Protein AF-A0A9D6WG14-F1 (afdb_monomer)

Radius of gyration: 17.11 Å; Cα contacts (8 Å, |Δi|>4): 219; chains: 1; bounding box: 42×37×48 Å

Mean predicted aligned error: 3.56 Å

pLDDT: mean 94.33, std 8.8, range [39.66, 98.94]

Structure (mmCIF, N/CA/C/O backbone):
data_AF-A0A9D6WG14-F1
#
_entry.id   AF-A0A9D6WG14-F1
#
loop_
_atom_site.group_PDB
_atom_site.id
_atom_site.type_symbol
_atom_site.label_atom_id
_atom_site.label_alt_id
_atom_site.label_comp_id
_atom_site.label_asym_id
_atom_site.label_entity_id
_atom_site.label_seq_id
_atom_site.pdbx_PDB_ins_code
_atom_site.Cartn_x
_atom_site.Cartn_y
_atom_site.Cartn_z
_atom_site.occupancy
_atom_site.B_iso_or_equiv
_atom_site.auth_seq_id
_atom_site.auth_comp_id
_atom_site.auth_asym_id
_atom_site.auth_atom_id
_atom_site.pdbx_PDB_model_num
ATOM 1 N N . MET A 1 1 ? 7.497 -24.242 -0.605 1.00 52.41 1 MET A N 1
ATOM 2 C CA . MET A 1 1 ? 7.320 -22.789 -0.818 1.00 52.41 1 MET A CA 1
ATOM 3 C C . MET A 1 1 ? 6.920 -22.563 -2.265 1.00 52.41 1 MET A C 1
ATOM 5 O O . MET A 1 1 ? 7.402 -23.322 -3.104 1.00 52.41 1 MET A O 1
ATOM 9 N N . PRO A 1 2 ? 6.036 -21.601 -2.573 1.00 54.97 2 PRO A N 1
ATOM 10 C CA . PRO A 1 2 ? 5.759 -21.244 -3.959 1.00 54.97 2 PRO A CA 1
ATOM 11 C C . PRO A 1 2 ? 7.053 -20.783 -4.661 1.00 54.97 2 PRO A C 1
ATOM 13 O O . PRO A 1 2 ? 7.960 -20.291 -3.986 1.00 54.97 2 PRO A O 1
ATOM 16 N N . PRO A 1 3 ? 7.171 -20.953 -5.991 1.00 66.44 3 PRO A N 1
ATOM 17 C CA . PRO A 1 3 ? 8.364 -20.539 -6.722 1.00 66.44 3 PRO A CA 1
ATOM 18 C C . PRO A 1 3 ? 8.574 -19.025 -6.605 1.00 66.44 3 PRO A C 1
ATOM 20 O O . PRO A 1 3 ? 7.625 -18.264 -6.806 1.00 66.44 3 PRO A O 1
ATOM 23 N N . THR A 1 4 ? 9.806 -18.609 -6.313 1.00 74.62 4 THR A N 1
ATOM 24 C CA . THR A 1 4 ? 10.197 -17.200 -6.121 1.00 74.62 4 THR A CA 1
ATOM 25 C C . THR A 1 4 ? 10.693 -16.528 -7.397 1.00 74.62 4 THR A C 1
ATOM 27 O O . THR A 1 4 ? 10.896 -15.321 -7.408 1.00 74.62 4 THR A O 1
ATOM 30 N N . GLU A 1 5 ? 10.891 -17.292 -8.472 1.00 90.06 5 GLU A N 1
ATOM 31 C CA . GLU A 1 5 ? 11.331 -16.751 -9.757 1.00 90.06 5 GLU A CA 1
ATOM 32 C C . GLU A 1 5 ? 10.263 -15.823 -10.356 1.00 90.06 5 GLU A C 1
ATOM 34 O O . GLU A 1 5 ? 9.087 -16.226 -10.421 1.00 90.06 5 GLU A O 1
ATOM 39 N N . PRO A 1 6 ? 10.654 -14.623 -10.828 1.00 94.00 6 PRO A N 1
ATOM 40 C CA . PRO A 1 6 ? 9.743 -13.679 -11.462 1.00 94.00 6 PRO A CA 1
ATOM 41 C C . PRO A 1 6 ? 9.003 -14.324 -12.628 1.00 94.00 6 PRO A C 1
ATOM 43 O O . PRO A 1 6 ? 9.620 -14.938 -13.498 1.00 94.00 6 PRO A O 1
ATOM 46 N N . ARG A 1 7 ? 7.677 -14.149 -12.700 1.00 95.19 7 ARG A N 1
ATOM 47 C CA . ARG A 1 7 ? 6.950 -14.474 -13.942 1.00 95.19 7 ARG A CA 1
ATOM 48 C C . ARG A 1 7 ? 7.248 -13.444 -15.024 1.00 95.19 7 ARG A C 1
ATOM 50 O O . ARG A 1 7 ? 7.202 -13.763 -16.208 1.00 95.19 7 ARG A O 1
ATOM 57 N N . LEU A 1 8 ? 7.532 -12.216 -14.600 1.00 94.94 8 LEU A N 1
ATOM 58 C CA . LEU A 1 8 ? 7.937 -11.120 -15.455 1.00 94.94 8 LEU A CA 1
ATOM 59 C C . LEU A 1 8 ? 9.038 -10.334 -14.743 1.00 94.94 8 LEU A C 1
ATOM 61 O O . LEU A 1 8 ? 8.784 -9.700 -13.722 1.00 94.94 8 LEU A O 1
ATOM 65 N N . ALA A 1 9 ? 10.261 -10.409 -15.262 1.00 95.69 9 ALA A N 1
ATOM 66 C CA . ALA A 1 9 ? 11.386 -9.683 -14.688 1.00 95.69 9 ALA A CA 1
ATOM 67 C C . ALA A 1 9 ? 11.212 -8.160 -14.876 1.00 95.69 9 ALA A C 1
ATOM 69 O O . ALA A 1 9 ? 10.684 -7.731 -15.913 1.00 95.69 9 ALA A O 1
ATOM 70 N N . PRO A 1 10 ? 11.686 -7.329 -13.929 1.00 96.44 10 PRO A N 1
ATOM 71 C CA . PRO A 1 10 ? 11.712 -5.880 -14.093 1.00 96.44 10 PRO A CA 1
ATOM 72 C C . PRO A 1 10 ? 12.424 -5.481 -15.391 1.00 96.44 10 PRO A C 1
ATOM 74 O O . PRO A 1 10 ? 13.562 -5.890 -15.623 1.00 96.44 10 PRO A O 1
ATOM 77 N N . LEU A 1 11 ? 11.782 -4.657 -16.228 1.00 96.00 11 LEU A N 1
ATOM 78 C CA . LEU A 1 11 ? 12.343 -4.249 -17.516 1.00 96.00 11 LEU A CA 1
ATOM 79 C C . LEU A 1 11 ? 13.721 -3.588 -17.328 1.00 96.00 11 LEU A C 1
ATOM 81 O O . LEU A 1 11 ? 13.877 -2.663 -16.515 1.00 96.00 11 LEU A O 1
ATOM 85 N N . ALA A 1 12 ? 14.734 -4.078 -18.043 1.00 94.56 12 ALA A N 1
ATOM 86 C CA . ALA A 1 12 ? 16.087 -3.535 -17.983 1.00 94.56 12 ALA A CA 1
ATOM 87 C C . ALA A 1 12 ? 16.129 -2.134 -18.604 1.00 94.56 12 ALA A C 1
ATOM 89 O O . ALA A 1 12 ? 15.428 -1.859 -19.571 1.00 94.56 12 ALA A O 1
ATOM 90 N N . GLU A 1 13 ? 16.961 -1.240 -18.063 1.00 92.06 13 GLU A N 1
ATOM 91 C CA . GLU A 1 13 ? 17.056 0.147 -18.551 1.00 92.06 13 GLU A CA 1
ATOM 92 C C . GLU A 1 13 ? 17.447 0.238 -20.034 1.00 92.06 13 GLU A C 1
ATOM 94 O O . GLU A 1 13 ? 16.998 1.139 -20.745 1.00 92.06 13 GLU A O 1
ATOM 99 N N . ALA A 1 14 ? 18.241 -0.725 -20.516 1.00 94.44 14 ALA A N 1
ATOM 100 C CA . ALA A 1 14 ? 18.625 -0.837 -21.921 1.00 94.44 14 ALA A CA 1
ATOM 101 C C . ALA A 1 14 ? 17.415 -1.010 -22.861 1.00 94.44 14 ALA A C 1
ATOM 103 O O . ALA A 1 14 ? 17.472 -0.561 -24.004 1.00 94.44 14 ALA A O 1
ATOM 104 N N . ASP A 1 15 ? 16.319 -1.585 -22.359 1.00 94.56 15 ASP A N 1
ATOM 105 C CA . ASP A 1 15 ? 15.102 -1.876 -23.120 1.00 94.56 15 ASP A CA 1
ATOM 106 C C . ASP A 1 15 ? 14.049 -0.761 -23.008 1.00 94.56 15 ASP A C 1
ATOM 108 O O . ASP A 1 15 ? 12.943 -0.883 -23.533 1.00 94.56 15 ASP A O 1
ATOM 112 N N . TRP A 1 16 ? 14.352 0.342 -22.313 1.00 94.62 16 TRP A N 1
ATOM 113 C CA . TRP A 1 16 ? 13.409 1.449 -22.192 1.00 94.62 16 TRP A CA 1
ATOM 114 C C . TRP A 1 16 ? 13.404 2.271 -23.478 1.00 94.62 16 TRP A C 1
ATOM 116 O O . TRP A 1 16 ? 14.360 2.999 -23.770 1.00 94.62 16 TRP A O 1
ATOM 126 N N . ASP A 1 17 ? 12.305 2.192 -24.222 1.00 93.38 17 ASP A N 1
ATOM 127 C CA . ASP A 1 17 ? 12.015 3.106 -25.322 1.00 93.38 17 ASP A CA 1
ATOM 128 C C . ASP A 1 17 ? 11.735 4.544 -24.807 1.00 93.38 17 ASP A C 1
ATOM 130 O O . ASP A 1 17 ? 11.650 4.775 -23.593 1.00 93.38 17 ASP A O 1
ATOM 134 N N . PRO A 1 18 ? 11.608 5.551 -25.692 1.00 93.56 18 PRO A N 1
ATOM 135 C CA . PRO A 1 18 ? 11.357 6.927 -25.267 1.00 93.56 18 PRO A CA 1
ATOM 136 C C . PRO A 1 18 ? 10.083 7.126 -24.425 1.00 93.56 18 PRO A C 1
ATOM 138 O O . PRO A 1 18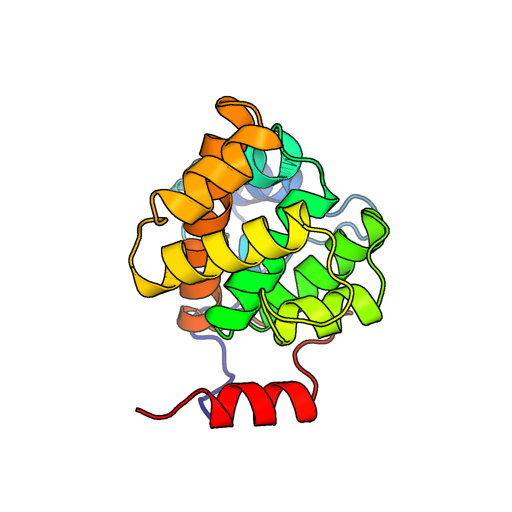 ? 10.098 7.949 -23.510 1.00 93.56 18 PRO A O 1
ATOM 141 N N . GLU A 1 19 ? 9.001 6.382 -24.687 1.00 89.69 19 GLU A N 1
ATOM 142 C CA . GLU A 1 19 ? 7.733 6.505 -23.948 1.00 89.69 19 GLU A CA 1
ATOM 143 C C . GLU A 1 19 ? 7.864 5.929 -22.529 1.00 89.69 19 GLU A C 1
ATOM 145 O O . GLU A 1 19 ? 7.403 6.531 -21.549 1.00 89.69 19 GLU A O 1
ATOM 150 N N . ILE A 1 20 ? 8.547 4.789 -22.401 1.00 93.88 20 ILE A N 1
ATOM 151 C CA . ILE A 1 20 ? 8.866 4.159 -21.118 1.00 93.88 20 ILE A CA 1
ATOM 152 C C . ILE A 1 20 ? 9.781 5.071 -20.302 1.00 93.88 20 ILE A C 1
ATOM 154 O O . ILE A 1 20 ? 9.486 5.326 -19.133 1.00 93.88 20 ILE A O 1
ATOM 158 N N . ARG A 1 21 ? 10.842 5.623 -20.907 1.00 93.88 21 ARG A N 1
ATOM 159 C CA . ARG A 1 21 ? 11.761 6.550 -20.223 1.00 93.88 21 ARG A CA 1
ATOM 160 C C . ARG A 1 21 ? 11.031 7.765 -19.667 1.00 93.88 21 ARG A C 1
ATOM 162 O O . ARG A 1 21 ? 11.228 8.106 -18.505 1.00 93.88 21 ARG A O 1
ATOM 169 N N . GLU A 1 22 ? 10.167 8.394 -20.463 1.00 91.31 22 GLU A N 1
ATOM 170 C CA . GLU A 1 22 ? 9.404 9.566 -20.019 1.00 91.31 22 GLU A CA 1
ATOM 171 C C . GLU A 1 22 ? 8.458 9.228 -18.855 1.00 91.31 22 GLU A C 1
ATOM 173 O O . GLU A 1 22 ? 8.290 10.013 -17.918 1.00 91.31 22 GLU A O 1
ATOM 178 N N . THR A 1 23 ? 7.836 8.047 -18.905 1.00 90.81 23 THR A N 1
ATOM 179 C CA . THR A 1 2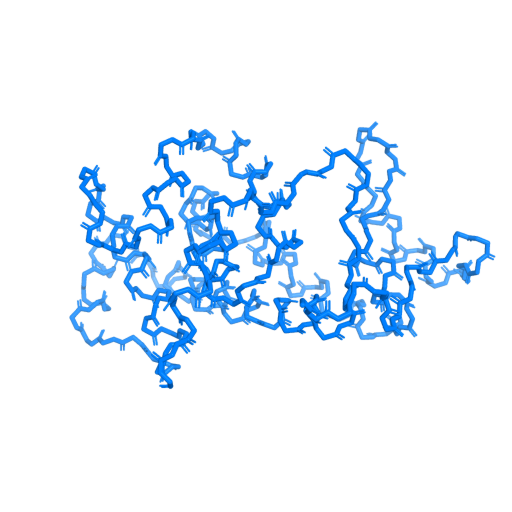3 ? 6.919 7.582 -17.859 1.00 90.81 23 THR A CA 1
ATOM 180 C C . THR A 1 23 ? 7.666 7.263 -16.563 1.00 90.81 23 THR A C 1
ATOM 182 O O . THR A 1 23 ? 7.260 7.727 -15.497 1.00 90.81 23 THR A O 1
ATOM 185 N N . LEU A 1 24 ? 8.770 6.515 -16.641 1.00 93.25 24 LEU A N 1
ATOM 186 C CA . LEU A 1 24 ? 9.526 6.056 -15.474 1.00 93.25 24 LEU A CA 1
ATOM 187 C C . LEU A 1 24 ? 10.389 7.146 -14.833 1.00 93.25 24 LEU A C 1
ATOM 189 O O . LEU A 1 24 ? 10.573 7.114 -13.620 1.00 93.25 24 LEU A O 1
ATOM 193 N N . ALA A 1 25 ? 10.836 8.154 -15.590 1.00 90.69 25 ALA A N 1
ATOM 194 C CA . ALA A 1 25 ? 11.550 9.312 -15.040 1.00 90.69 25 ALA A CA 1
ATOM 195 C C . ALA A 1 25 ? 10.747 10.032 -13.940 1.00 90.69 25 ALA A C 1
ATOM 197 O O . ALA A 1 25 ? 11.314 10.527 -12.972 1.00 90.69 25 ALA A O 1
ATOM 198 N N . LYS A 1 26 ? 9.412 10.046 -14.047 1.00 87.81 26 LYS A N 1
ATOM 199 C CA . LYS A 1 26 ? 8.525 10.650 -13.036 1.00 87.81 26 LYS A CA 1
ATOM 200 C C . LYS A 1 26 ? 8.453 9.830 -11.744 1.00 87.81 26 LYS A C 1
ATOM 202 O O . LYS A 1 26 ? 8.053 10.369 -10.720 1.00 87.81 26 LYS A O 1
ATOM 207 N N . MET A 1 27 ? 8.814 8.549 -11.804 1.00 90.50 27 MET A N 1
ATOM 208 C CA . MET A 1 27 ? 8.772 7.585 -10.698 1.00 90.50 27 MET A CA 1
ATOM 209 C C . MET A 1 27 ? 10.158 7.296 -10.109 1.00 90.50 27 MET A C 1
ATOM 211 O O . MET A 1 27 ? 10.315 6.384 -9.296 1.00 90.50 27 MET A O 1
ATOM 215 N N . GLN A 1 28 ? 11.174 8.030 -10.554 1.00 90.00 28 GLN A N 1
ATOM 216 C CA . GLN A 1 28 ? 12.533 7.886 -10.072 1.00 90.00 28 GLN A CA 1
ATOM 217 C C . GLN A 1 28 ? 12.622 8.414 -8.639 1.00 90.00 28 GLN A C 1
ATOM 219 O O . GLN A 1 28 ? 12.215 9.542 -8.355 1.00 90.00 28 GLN A O 1
ATOM 224 N N . ASP A 1 29 ? 13.145 7.596 -7.728 1.00 84.62 29 ASP A N 1
ATOM 225 C CA . ASP A 1 29 ? 13.384 8.029 -6.358 1.00 84.62 29 ASP A CA 1
ATOM 226 C C . ASP A 1 29 ? 14.422 9.169 -6.365 1.00 84.62 29 ASP A C 1
ATOM 228 O O . ASP A 1 29 ? 15.516 8.995 -6.911 1.00 84.62 29 ASP A O 1
ATOM 232 N N . PRO A 1 30 ? 14.114 10.339 -5.783 1.00 80.56 30 PRO A N 1
ATOM 233 C CA . PRO A 1 30 ? 14.952 11.528 -5.922 1.00 80.56 30 PRO A CA 1
ATOM 234 C C . PRO A 1 30 ? 16.295 11.421 -5.190 1.00 80.56 30 PRO A C 1
ATOM 236 O O . PRO A 1 30 ? 17.197 12.203 -5.476 1.00 80.56 30 PRO A O 1
ATOM 239 N N . LEU A 1 31 ? 16.437 10.485 -4.244 1.00 81.56 31 LEU A N 1
ATOM 240 C CA . LEU A 1 31 ? 17.670 10.298 -3.479 1.00 81.56 31 LEU A CA 1
ATOM 241 C C . LEU A 1 31 ? 18.604 9.294 -4.155 1.00 81.56 31 LEU A C 1
ATOM 243 O O . LEU A 1 31 ? 19.791 9.555 -4.320 1.00 81.56 31 LEU A O 1
ATOM 247 N N . SER A 1 32 ? 18.071 8.136 -4.534 1.00 83.50 32 SER A N 1
ATOM 248 C CA . SER A 1 32 ? 18.844 7.037 -5.114 1.00 83.50 32 SER A CA 1
ATOM 249 C C . SER A 1 32 ? 18.936 7.096 -6.636 1.00 83.50 32 SER A C 1
ATOM 251 O O . SER A 1 32 ? 19.788 6.427 -7.216 1.00 83.50 32 SER A O 1
ATOM 253 N N . GLY A 1 33 ? 18.053 7.847 -7.299 1.00 86.12 33 GLY A N 1
ATOM 254 C CA . GLY A 1 33 ? 17.930 7.842 -8.753 1.00 86.12 33 GLY A CA 1
ATOM 255 C C . GLY A 1 33 ? 17.373 6.525 -9.304 1.00 86.12 33 GLY A C 1
ATOM 256 O O . GLY A 1 33 ? 17.469 6.275 -10.501 1.00 86.12 33 GLY A O 1
ATOM 257 N N . ARG A 1 34 ? 16.818 5.644 -8.467 1.00 90.06 34 ARG A N 1
ATOM 258 C CA . ARG A 1 34 ? 16.366 4.314 -8.896 1.00 90.06 34 ARG A CA 1
ATOM 259 C C . ARG A 1 34 ? 14.867 4.309 -9.148 1.00 90.06 34 ARG A C 1
ATOM 261 O O . ARG A 1 34 ? 14.104 4.967 -8.447 1.00 90.06 34 ARG A O 1
ATOM 268 N N . VAL A 1 35 ? 14.442 3.532 -10.139 1.00 94.75 35 VAL A N 1
ATOM 269 C CA . VAL A 1 35 ? 13.025 3.249 -10.386 1.00 94.75 35 VAL A CA 1
ATOM 270 C C . VAL A 1 35 ? 12.690 1.905 -9.752 1.00 94.75 35 VAL A C 1
ATOM 272 O O . VAL A 1 35 ? 13.354 0.908 -10.038 1.00 94.75 35 VAL A O 1
ATOM 275 N N . MET A 1 36 ? 11.663 1.885 -8.903 1.00 95.56 36 MET A N 1
ATOM 276 C CA . MET A 1 36 ? 11.252 0.679 -8.182 1.00 95.56 36 MET A CA 1
ATOM 277 C C . MET A 1 36 ? 10.827 -0.451 -9.130 1.00 95.56 36 MET A C 1
ATOM 279 O O . MET A 1 36 ? 10.219 -0.213 -10.183 1.00 95.56 36 MET A O 1
ATOM 283 N N . ASN A 1 37 ? 11.109 -1.693 -8.738 1.00 97.12 37 ASN A N 1
ATOM 284 C CA . ASN A 1 37 ? 10.836 -2.891 -9.528 1.00 97.12 37 ASN A CA 1
ATOM 285 C C . ASN A 1 37 ? 9.359 -3.038 -9.922 1.00 97.12 37 ASN A C 1
ATOM 287 O O . ASN A 1 37 ? 9.086 -3.518 -11.023 1.00 97.12 37 ASN A O 1
ATOM 291 N N . VAL A 1 38 ? 8.406 -2.576 -9.103 1.00 96.88 38 VAL A N 1
ATOM 292 C CA . VAL A 1 38 ? 6.978 -2.563 -9.471 1.00 96.88 38 VAL A CA 1
ATOM 293 C C . VAL A 1 38 ? 6.724 -1.761 -10.749 1.00 96.88 38 VAL A C 1
ATOM 295 O O . VAL A 1 38 ? 6.084 -2.260 -11.675 1.00 96.88 38 VAL A O 1
ATOM 298 N N . PHE A 1 39 ? 7.292 -0.559 -10.869 1.00 97.12 39 PHE A N 1
ATOM 299 C CA . PHE A 1 39 ? 7.109 0.278 -12.056 1.00 97.12 39 PHE A CA 1
ATOM 300 C C . PHE A 1 39 ? 7.832 -0.304 -13.265 1.00 97.12 39 PHE A C 1
ATOM 302 O O . PHE A 1 39 ? 7.272 -0.338 -14.357 1.00 97.12 39 PHE A O 1
ATOM 309 N N . ARG A 1 40 ? 9.047 -0.826 -13.066 1.00 97.44 40 ARG A N 1
ATOM 310 C CA . ARG A 1 40 ? 9.823 -1.491 -14.124 1.00 97.44 40 ARG A CA 1
ATOM 311 C C . ARG A 1 40 ? 9.138 -2.754 -14.643 1.00 97.44 40 ARG A C 1
ATOM 313 O O . ARG A 1 40 ? 9.225 -3.049 -15.828 1.00 97.44 40 ARG A O 1
ATOM 320 N N . THR A 1 41 ? 8.444 -3.494 -13.785 1.00 97.69 41 THR A N 1
ATOM 321 C CA . THR A 1 41 ? 7.692 -4.691 -14.188 1.00 97.69 41 THR A CA 1
ATOM 322 C C . THR A 1 41 ? 6.414 -4.308 -14.933 1.00 97.69 41 THR A C 1
ATOM 324 O O . THR A 1 41 ? 6.105 -4.868 -15.980 1.00 97.69 41 THR A O 1
ATOM 327 N N . LEU A 1 42 ? 5.683 -3.297 -14.462 1.00 97.12 42 LEU A N 1
ATOM 328 C CA . LEU A 1 42 ? 4.490 -2.812 -15.162 1.00 97.12 42 LEU A CA 1
ATOM 329 C C . LEU A 1 42 ? 4.819 -2.070 -16.472 1.00 97.12 42 LEU A C 1
ATOM 331 O O . LEU A 1 42 ? 3.954 -1.950 -17.340 1.00 97.12 42 LEU A O 1
ATOM 335 N N . ALA A 1 43 ? 6.066 -1.623 -16.662 1.00 97.00 43 ALA A N 1
ATOM 336 C CA . ALA A 1 43 ? 6.533 -0.971 -17.887 1.00 97.00 43 ALA A CA 1
ATOM 337 C C . ALA A 1 43 ? 6.548 -1.889 -19.118 1.00 97.00 43 ALA A C 1
ATOM 339 O O . ALA A 1 43 ? 6.569 -1.379 -20.234 1.00 97.00 43 ALA A O 1
ATOM 340 N N . HIS A 1 44 ? 6.429 -3.211 -18.944 1.00 95.88 44 HIS A N 1
ATOM 341 C CA . HIS A 1 44 ? 6.113 -4.131 -20.047 1.00 95.88 44 HIS A CA 1
ATOM 342 C C . HIS A 1 44 ? 4.766 -3.802 -20.720 1.00 95.88 44 HIS A C 1
ATOM 344 O O . HIS A 1 44 ? 4.534 -4.180 -21.865 1.00 95.88 44 HIS A O 1
ATOM 350 N N . HIS A 1 45 ? 3.882 -3.051 -20.047 1.00 95.50 45 HIS A N 1
ATOM 351 C CA . HIS A 1 45 ? 2.675 -2.471 -20.634 1.00 95.50 45 HIS A CA 1
ATOM 352 C C . HIS A 1 45 ? 2.583 -0.953 -20.345 1.00 95.50 45 HIS A C 1
ATOM 354 O O . HIS A 1 45 ? 1.771 -0.513 -19.522 1.00 95.50 45 HIS A O 1
ATOM 360 N N . PRO A 1 46 ? 3.329 -0.100 -21.078 1.00 92.69 46 PRO A N 1
ATOM 361 C CA . PRO A 1 46 ? 3.506 1.317 -20.730 1.00 92.69 46 PRO A CA 1
ATOM 362 C C . PRO A 1 46 ? 2.198 2.119 -20.743 1.00 92.69 46 PRO A C 1
ATOM 364 O O . PRO A 1 46 ? 1.948 2.939 -19.860 1.00 92.69 46 PRO A O 1
ATOM 367 N N . LYS A 1 47 ? 1.301 1.830 -21.694 1.00 93.62 47 LYS A N 1
ATOM 368 C CA . LYS A 1 47 ? -0.021 2.474 -21.775 1.00 93.62 47 LYS A CA 1
ATOM 369 C C . LYS A 1 47 ? -0.904 2.184 -20.555 1.00 93.62 47 LYS A C 1
ATOM 371 O O . LYS A 1 47 ? -1.644 3.070 -20.128 1.00 93.62 47 LYS A O 1
ATOM 376 N N . ALA A 1 48 ? -0.847 0.964 -20.013 1.00 95.44 48 ALA A N 1
ATOM 377 C CA . ALA A 1 48 ? -1.586 0.597 -18.807 1.00 95.44 48 ALA A CA 1
ATOM 378 C C . ALA A 1 48 ? -0.943 1.231 -17.568 1.00 95.44 48 ALA A C 1
ATOM 380 O O . ALA A 1 48 ? -1.642 1.900 -16.807 1.00 95.44 48 ALA A O 1
ATOM 381 N N . LEU A 1 49 ? 0.386 1.121 -17.437 1.00 95.69 49 LEU A N 1
ATOM 382 C CA . LEU A 1 49 ? 1.165 1.758 -16.371 1.00 95.69 49 LEU A CA 1
ATOM 383 C C . LEU A 1 49 ? 0.854 3.256 -16.268 1.00 95.69 49 LEU A C 1
ATOM 385 O O . LEU A 1 49 ? 0.481 3.733 -15.202 1.00 95.69 49 LEU A O 1
ATOM 389 N N . LYS A 1 50 ? 0.926 3.992 -17.382 1.00 93.75 50 LYS A N 1
ATOM 390 C CA . LYS A 1 50 ? 0.662 5.437 -17.418 1.00 93.75 50 LYS A CA 1
ATOM 391 C C . LYS A 1 50 ? -0.723 5.801 -16.878 1.00 93.75 50 LYS A C 1
ATOM 393 O O . LYS A 1 50 ? -0.854 6.800 -16.179 1.00 93.75 50 LYS A O 1
ATOM 398 N N . ARG A 1 51 ? -1.755 5.012 -17.194 1.00 95.50 51 ARG A N 1
ATOM 399 C CA . ARG A 1 51 ? -3.132 5.257 -16.727 1.00 95.50 51 ARG A CA 1
ATOM 400 C C . ARG A 1 51 ? -3.306 4.903 -15.257 1.00 95.50 51 ARG A C 1
ATOM 402 O O . ARG A 1 51 ? -3.914 5.676 -14.525 1.00 95.50 51 ARG A O 1
ATOM 409 N N . TRP A 1 52 ? -2.750 3.773 -14.828 1.00 96.88 52 TRP A N 1
ATOM 410 C CA . TRP A 1 52 ? -2.777 3.382 -13.423 1.00 96.88 52 TRP A CA 1
ATOM 411 C C . TRP A 1 52 ? -2.028 4.394 -12.545 1.00 96.88 52 TRP A C 1
ATOM 413 O O . TRP A 1 52 ? -2.560 4.785 -11.513 1.00 96.88 52 TRP A O 1
ATOM 423 N N . LEU A 1 53 ? -0.877 4.915 -12.987 1.00 95.00 53 LEU A N 1
ATOM 424 C CA . LEU A 1 53 ? -0.112 5.926 -12.246 1.00 95.00 53 LEU A CA 1
ATOM 425 C C . LEU A 1 53 ? -0.916 7.192 -11.939 1.00 95.00 53 LEU A C 1
ATOM 427 O O . LEU A 1 53 ? -0.757 7.751 -10.860 1.00 95.00 53 LEU A O 1
ATOM 431 N N . VAL A 1 54 ? -1.796 7.636 -12.840 1.00 94.94 54 VAL A N 1
ATOM 432 C CA . VAL A 1 54 ? -2.666 8.794 -12.570 1.00 94.94 54 VAL A CA 1
ATOM 433 C C . VAL A 1 54 ? -3.536 8.538 -11.335 1.00 94.94 54 VAL A C 1
ATOM 435 O O . VAL A 1 54 ? -3.626 9.395 -10.459 1.00 94.94 54 VAL A O 1
ATOM 438 N N . PHE A 1 55 ? -4.132 7.349 -11.241 1.00 97.06 55 PHE A N 1
ATOM 439 C CA . PHE A 1 55 ? -4.956 6.957 -10.100 1.00 97.06 55 PHE A CA 1
ATOM 440 C C . PHE A 1 55 ? -4.118 6.662 -8.846 1.00 97.06 55 PHE A C 1
ATOM 442 O O . PHE A 1 55 ? -4.428 7.158 -7.765 1.00 97.06 55 PHE A O 1
ATOM 449 N N . ALA A 1 56 ? -3.011 5.930 -8.985 1.00 95.12 56 ALA A N 1
ATOM 450 C CA . ALA A 1 56 ? -2.128 5.589 -7.873 1.00 95.12 56 ALA A CA 1
ATOM 451 C C . ALA A 1 56 ? -1.518 6.836 -7.211 1.00 95.12 56 ALA A C 1
ATOM 453 O O . ALA A 1 56 ? -1.433 6.898 -5.988 1.00 95.12 56 ALA A O 1
ATOM 454 N N . VAL A 1 57 ? -1.157 7.863 -7.992 1.00 93.50 57 VAL A N 1
ATOM 455 C CA . VAL A 1 57 ? -0.670 9.150 -7.464 1.00 93.50 57 VAL A CA 1
ATOM 456 C C . VAL A 1 57 ? -1.756 9.887 -6.682 1.00 93.50 57 VAL A C 1
ATOM 458 O O . VAL A 1 57 ? -1.433 10.538 -5.686 1.00 93.50 57 VAL A O 1
ATOM 461 N N . HIS A 1 58 ? -3.033 9.780 -7.077 1.00 96.00 58 HIS A N 1
ATOM 462 C CA . HIS A 1 58 ? -4.122 10.313 -6.253 1.00 96.00 58 HIS A CA 1
ATOM 463 C C . HIS A 1 58 ? -4.108 9.648 -4.878 1.00 96.00 58 HIS A C 1
ATOM 465 O O . HIS A 1 58 ? -3.919 10.332 -3.874 1.00 96.00 58 HIS A O 1
ATOM 471 N N . VAL A 1 59 ? -4.181 8.316 -4.845 1.00 96.69 59 VAL A N 1
ATOM 472 C CA . VAL A 1 59 ? -4.176 7.534 -3.600 1.00 96.69 59 VAL A CA 1
ATOM 473 C C . VAL A 1 59 ? -2.953 7.872 -2.731 1.00 96.69 59 VAL A C 1
ATOM 475 O O . VAL A 1 59 ? -3.092 8.191 -1.552 1.00 96.69 59 VAL A O 1
ATOM 478 N N . LEU A 1 60 ? -1.750 7.883 -3.311 1.00 92.12 60 LEU A N 1
ATOM 479 C CA . LEU A 1 60 ? -0.487 8.042 -2.580 1.00 92.12 60 LEU A CA 1
ATOM 480 C C . LEU A 1 60 ? -0.099 9.474 -2.211 1.00 92.12 60 LEU A C 1
ATOM 482 O O . LEU A 1 60 ? 0.696 9.680 -1.296 1.00 92.12 60 LEU A O 1
ATOM 486 N N . SER A 1 61 ? -0.563 10.482 -2.944 1.00 89.38 61 SER A N 1
ATOM 487 C CA . SER A 1 61 ? -0.027 11.844 -2.799 1.00 89.38 61 SER A CA 1
ATOM 488 C C . SER A 1 61 ? -1.075 12.946 -2.831 1.00 89.38 61 SER A C 1
ATOM 490 O O . SER A 1 61 ? -0.745 14.078 -2.479 1.00 89.38 61 SER A O 1
ATOM 492 N N . LYS A 1 62 ? -2.309 12.656 -3.256 1.00 95.06 62 LYS A N 1
ATOM 493 C CA . LYS A 1 62 ? -3.419 13.627 -3.278 1.00 95.06 62 LYS A CA 1
ATOM 494 C C . LYS A 1 62 ? -4.595 13.238 -2.387 1.00 95.06 62 LYS A C 1
ATOM 496 O O . LYS A 1 62 ? -5.522 14.030 -2.271 1.00 95.06 62 LYS A O 1
ATOM 501 N N . SER A 1 63 ? -4.537 12.069 -1.752 1.00 97.31 63 SER A N 1
ATOM 502 C CA . SER A 1 63 ? -5.525 11.651 -0.768 1.00 97.31 63 SER A CA 1
ATOM 503 C C . SER A 1 63 ? -5.649 12.671 0.366 1.00 97.31 63 SER A C 1
ATOM 505 O O . SER A 1 63 ? -4.667 13.262 0.816 1.00 97.31 63 SER A O 1
ATOM 507 N N . THR A 1 64 ? -6.886 12.844 0.811 1.00 98.25 64 THR A N 1
ATOM 508 C CA . THR A 1 64 ? -7.323 13.648 1.953 1.00 98.25 64 THR A CA 1
ATOM 509 C C . THR A 1 64 ? -7.148 12.928 3.293 1.00 98.25 64 THR A C 1
ATOM 511 O O . THR A 1 64 ? -7.275 13.554 4.350 1.00 98.25 64 THR A O 1
ATOM 514 N N . LEU A 1 65 ? -6.840 11.625 3.284 1.00 98.25 65 LEU A N 1
ATOM 515 C CA . LEU A 1 65 ? -6.388 10.915 4.479 1.00 98.25 65 LEU A CA 1
ATOM 516 C C . LEU A 1 65 ? -5.014 11.433 4.906 1.00 98.25 65 LEU A C 1
ATOM 518 O O . LEU A 1 65 ? -4.178 11.809 4.080 1.00 98.25 65 LEU A O 1
ATOM 522 N N . SER A 1 66 ? -4.761 11.413 6.215 1.00 98.06 66 SER A N 1
ATOM 523 C CA . SER A 1 66 ? -3.409 11.648 6.709 1.00 98.06 66 SER A CA 1
ATOM 524 C C . SER A 1 66 ? -2.468 10.563 6.171 1.00 98.06 66 SER A C 1
ATOM 526 O O . SER A 1 66 ? -2.891 9.442 5.877 1.00 98.06 66 SER A O 1
ATOM 528 N N . GLY A 1 67 ? -1.175 10.880 6.054 1.00 97.94 67 GLY A N 1
ATOM 529 C CA . GLY A 1 67 ? -0.187 9.890 5.623 1.00 97.94 67 GLY A CA 1
ATOM 530 C C . GLY A 1 67 ? -0.212 8.642 6.508 1.00 97.94 67 GLY A C 1
ATOM 531 O O . GLY A 1 67 ? -0.241 7.538 5.985 1.00 97.94 67 GLY A O 1
ATOM 532 N N . ARG A 1 68 ? -0.307 8.812 7.833 1.00 97.88 68 ARG A N 1
ATOM 533 C CA . ARG A 1 68 ? -0.388 7.696 8.787 1.00 97.88 68 ARG A CA 1
ATOM 534 C C . ARG A 1 68 ? -1.646 6.846 8.582 1.00 97.88 68 ARG A C 1
ATOM 536 O O . ARG A 1 68 ? -1.526 5.636 8.438 1.00 97.88 68 ARG A O 1
ATOM 543 N N . ASP A 1 69 ? -2.822 7.466 8.509 1.00 98.56 69 ASP A N 1
ATOM 544 C CA . ASP A 1 69 ? -4.095 6.742 8.368 1.00 98.56 69 ASP A CA 1
ATOM 545 C C . ASP A 1 69 ? -4.159 5.956 7.057 1.00 98.56 69 ASP A C 1
ATOM 547 O O . ASP A 1 69 ? -4.611 4.811 7.020 1.00 98.56 69 ASP A O 1
ATOM 551 N N . ARG A 1 70 ? -3.648 6.552 5.976 1.00 98.50 70 ARG A N 1
ATOM 552 C CA . ARG A 1 70 ? -3.526 5.864 4.696 1.00 98.50 70 ARG A CA 1
ATOM 553 C C . ARG A 1 70 ? -2.572 4.672 4.794 1.00 98.50 70 ARG A C 1
ATOM 555 O O . ARG A 1 70 ? -2.921 3.596 4.320 1.00 98.50 70 ARG A O 1
ATOM 562 N N . GLU A 1 71 ? -1.395 4.835 5.398 1.00 98.62 71 GLU A N 1
ATOM 563 C CA . GLU A 1 71 ? -0.426 3.738 5.526 1.00 98.62 71 GLU A CA 1
ATOM 564 C C . GLU A 1 71 ? -0.937 2.599 6.417 1.00 98.62 71 GLU A C 1
ATOM 566 O O . GLU A 1 71 ? -0.626 1.448 6.131 1.00 98.62 71 GLU A O 1
ATOM 571 N N . ILE A 1 72 ? -1.775 2.868 7.426 1.00 98.75 72 ILE A N 1
ATOM 572 C CA . ILE A 1 72 ? -2.447 1.814 8.209 1.00 98.75 72 ILE A CA 1
ATOM 573 C C . ILE A 1 72 ? -3.293 0.917 7.297 1.00 98.75 72 ILE A C 1
ATOM 575 O O . ILE A 1 72 ? -3.159 -0.306 7.348 1.00 98.75 72 ILE A O 1
ATOM 579 N N . ALA A 1 73 ? -4.120 1.512 6.430 1.00 98.81 73 ALA A N 1
ATOM 580 C CA . ALA A 1 73 ? -4.934 0.755 5.480 1.00 98.81 73 ALA A CA 1
ATOM 581 C C . ALA A 1 73 ? -4.071 0.000 4.454 1.00 98.81 73 ALA A C 1
ATOM 583 O O . ALA A 1 73 ? -4.331 -1.171 4.182 1.00 98.81 73 ALA A O 1
ATOM 584 N N . ILE A 1 74 ? -3.019 0.635 3.919 1.00 98.81 74 ILE A N 1
ATOM 585 C CA . ILE A 1 74 ? -2.130 0.021 2.918 1.00 98.81 74 ILE A CA 1
ATOM 586 C C . ILE A 1 74 ? -1.340 -1.154 3.504 1.00 98.81 74 ILE A C 1
ATOM 588 O O . ILE A 1 74 ? -1.313 -2.242 2.936 1.00 98.81 74 ILE A O 1
ATOM 592 N N . LEU A 1 75 ? -0.715 -0.969 4.665 1.00 98.75 75 LEU A N 1
ATOM 593 C CA . LEU A 1 75 ? 0.036 -2.034 5.324 1.00 98.75 75 LEU A CA 1
ATOM 594 C C . LEU A 1 75 ? -0.882 -3.193 5.712 1.00 98.75 75 LEU A C 1
ATOM 596 O O . LEU A 1 75 ? -0.510 -4.353 5.527 1.00 98.75 75 LEU A O 1
ATOM 600 N N . ARG A 1 76 ? -2.096 -2.901 6.201 1.00 98.75 76 ARG A N 1
ATOM 601 C CA . ARG A 1 76 ? -3.063 -3.945 6.544 1.00 98.75 76 ARG A CA 1
ATOM 602 C C . ARG A 1 76 ? -3.492 -4.742 5.320 1.00 98.75 76 ARG A C 1
ATOM 604 O O . ARG A 1 76 ? -3.467 -5.969 5.386 1.00 98.75 76 ARG A O 1
ATOM 611 N N . ILE A 1 77 ? -3.846 -4.095 4.208 1.00 98.69 77 ILE A N 1
ATOM 612 C CA . ILE A 1 77 ? -4.249 -4.832 3.002 1.00 98.69 77 ILE A CA 1
ATOM 613 C C . ILE A 1 77 ? -3.079 -5.616 2.396 1.00 98.69 77 ILE A C 1
ATOM 615 O O . ILE A 1 77 ? -3.276 -6.765 2.005 1.00 98.69 77 ILE A O 1
ATOM 619 N N . GLY A 1 78 ? -1.857 -5.076 2.417 1.00 98.31 78 GLY A N 1
ATOM 620 C CA . GLY A 1 78 ? -0.657 -5.796 1.987 1.00 98.31 78 GLY A CA 1
ATOM 621 C C . GLY A 1 78 ? -0.381 -7.037 2.840 1.00 98.31 78 GLY A C 1
ATOM 622 O O . GLY A 1 78 ? -0.050 -8.099 2.306 1.00 98.31 78 GLY A O 1
ATOM 623 N N . TRP A 1 79 ? -0.602 -6.947 4.157 1.00 98.44 79 TRP A N 1
ATOM 624 C CA . TRP A 1 79 ? -0.552 -8.094 5.067 1.00 98.44 79 TRP A CA 1
ATOM 625 C C . TRP A 1 79 ? -1.631 -9.135 4.740 1.00 98.44 79 TRP A C 1
ATOM 627 O O . TRP A 1 79 ? -1.304 -10.299 4.504 1.00 98.44 79 TRP A O 1
ATOM 637 N N . ARG A 1 80 ? -2.904 -8.718 4.644 1.00 98.00 80 ARG A N 1
ATOM 638 C CA . ARG A 1 80 ? -4.047 -9.600 4.325 1.00 98.00 80 ARG A CA 1
ATOM 639 C C . ARG A 1 80 ? -3.886 -10.296 2.970 1.00 98.00 80 ARG A C 1
ATOM 641 O O . ARG A 1 80 ? -4.178 -11.482 2.846 1.00 98.00 80 ARG A O 1
ATOM 648 N N . CYS A 1 81 ? -3.339 -9.598 1.977 1.00 97.44 81 CYS A N 1
ATOM 649 C CA . CYS A 1 81 ? -3.045 -10.143 0.653 1.00 97.44 81 CYS A CA 1
ATOM 650 C C . CYS A 1 81 ? -1.742 -10.956 0.584 1.00 97.44 81 CYS A C 1
ATOM 652 O O . CYS A 1 81 ? -1.407 -11.464 -0.489 1.00 97.44 81 CYS A O 1
ATOM 654 N N . LYS A 1 82 ? -0.982 -11.074 1.681 1.00 97.00 82 LYS A N 1
ATOM 655 C CA . LYS A 1 82 ? 0.326 -11.755 1.723 1.00 97.00 82 LYS A CA 1
ATOM 656 C C . LYS A 1 82 ? 1.321 -11.163 0.710 1.00 97.00 82 LYS A C 1
ATOM 658 O O . LYS A 1 82 ? 2.154 -11.878 0.154 1.00 97.00 82 LYS A O 1
ATOM 663 N N . ALA A 1 83 ? 1.219 -9.860 0.446 1.00 97.38 83 ALA A N 1
ATOM 664 C CA . ALA A 1 83 ? 2.014 -9.142 -0.542 1.00 97.38 83 ALA A CA 1
ATOM 665 C C . ALA A 1 83 ? 3.321 -8.623 0.066 1.00 97.38 83 ALA A C 1
ATOM 667 O O . ALA A 1 83 ? 3.425 -7.486 0.519 1.00 97.38 83 ALA A O 1
ATOM 668 N N . GLU A 1 84 ? 4.348 -9.473 0.050 1.00 96.81 84 GLU A N 1
ATOM 669 C CA . GLU A 1 84 ? 5.645 -9.190 0.678 1.00 96.81 84 GLU A CA 1
ATOM 670 C C . GLU A 1 84 ? 6.313 -7.909 0.156 1.00 96.81 84 GLU A C 1
ATOM 672 O O . GLU A 1 84 ? 6.871 -7.134 0.932 1.00 96.81 84 GLU A O 1
ATOM 677 N N . TYR A 1 85 ? 6.245 -7.677 -1.156 1.00 97.38 85 TYR A N 1
ATOM 678 C CA . TYR A 1 85 ? 6.806 -6.476 -1.771 1.00 97.38 85 TYR A CA 1
ATOM 679 C C . TYR A 1 85 ? 6.105 -5.205 -1.289 1.00 97.38 85 TYR A C 1
ATOM 681 O O . TYR A 1 85 ? 6.766 -4.224 -0.952 1.00 97.38 85 TYR A O 1
ATOM 689 N N . GLU A 1 86 ? 4.772 -5.232 -1.237 1.00 96.88 86 GLU A N 1
ATOM 690 C CA . GLU A 1 86 ? 3.964 -4.106 -0.770 1.00 96.88 86 GLU A CA 1
ATOM 691 C C . GLU A 1 86 ? 4.273 -3.802 0.692 1.00 96.88 86 GLU A C 1
ATOM 693 O O . GLU A 1 86 ? 4.604 -2.668 1.030 1.00 96.88 86 GLU A O 1
ATOM 698 N N . TRP A 1 87 ? 4.277 -4.840 1.531 1.00 97.94 87 TRP A N 1
ATOM 699 C CA . TRP A 1 87 ? 4.642 -4.726 2.936 1.00 97.94 87 TRP A CA 1
ATOM 700 C C . TRP A 1 87 ? 6.017 -4.071 3.109 1.00 97.94 87 TRP A C 1
ATOM 702 O O . TRP A 1 87 ? 6.134 -3.055 3.788 1.00 97.94 87 TRP A O 1
ATOM 712 N N . ALA A 1 88 ? 7.050 -4.589 2.437 1.00 97.38 88 ALA A N 1
ATOM 713 C CA . ALA A 1 88 ? 8.412 -4.067 2.545 1.00 97.38 88 ALA A CA 1
ATOM 714 C C . ALA A 1 88 ? 8.508 -2.579 2.171 1.00 97.38 88 ALA A C 1
ATOM 716 O O . ALA A 1 88 ? 9.136 -1.794 2.885 1.00 97.38 88 ALA A O 1
ATOM 717 N N . GLN A 1 89 ? 7.874 -2.186 1.063 1.00 96.69 89 GLN A N 1
ATOM 718 C CA . GLN A 1 89 ? 7.878 -0.802 0.592 1.00 96.69 89 GLN A CA 1
ATOM 719 C C . GLN A 1 89 ? 7.163 0.129 1.573 1.00 96.69 89 GLN A C 1
ATOM 721 O O . GLN A 1 89 ? 7.685 1.183 1.947 1.00 96.69 89 GLN A O 1
ATOM 726 N N . HIS A 1 90 ? 5.994 -0.286 2.051 1.00 97.75 90 HIS A N 1
ATOM 727 C CA . HIS A 1 90 ? 5.162 0.547 2.905 1.00 97.75 90 HIS A CA 1
ATOM 728 C C . HIS A 1 90 ? 5.640 0.613 4.355 1.00 97.75 90 HIS A C 1
ATOM 730 O O . HIS A 1 90 ? 5.361 1.599 5.031 1.00 97.75 90 HIS A O 1
ATOM 736 N N . LEU A 1 91 ? 6.477 -0.319 4.826 1.00 97.81 91 LEU A N 1
ATOM 737 C CA . LEU A 1 91 ? 7.204 -0.125 6.086 1.00 97.81 91 LEU A CA 1
ATOM 738 C C . LEU A 1 91 ? 8.085 1.134 6.022 1.00 97.81 91 LEU A C 1
ATOM 740 O O . LEU A 1 91 ? 8.114 1.932 6.960 1.00 97.81 91 LEU A O 1
ATOM 744 N N . ALA A 1 92 ? 8.792 1.347 4.907 1.00 95.06 92 ALA A N 1
ATOM 745 C CA . ALA A 1 92 ? 9.638 2.526 4.735 1.00 95.06 92 ALA A CA 1
ATOM 746 C C . ALA A 1 92 ? 8.813 3.819 4.622 1.00 95.06 92 ALA A C 1
ATOM 748 O O . ALA A 1 92 ? 9.211 4.848 5.175 1.00 95.06 92 ALA A O 1
ATOM 749 N N . VAL A 1 93 ? 7.662 3.777 3.942 1.00 95.50 93 VAL A N 1
ATOM 750 C CA . VAL A 1 93 ? 6.747 4.926 3.825 1.00 95.50 93 VAL A CA 1
ATOM 751 C C . VAL A 1 93 ? 6.085 5.245 5.169 1.00 95.50 93 VAL A C 1
ATOM 753 O O . VAL A 1 93 ? 6.129 6.396 5.605 1.00 95.50 93 VAL A O 1
ATOM 756 N N . GLY A 1 94 ? 5.578 4.241 5.884 1.00 97.56 94 GLY A N 1
ATOM 757 C CA . GLY A 1 94 ? 5.000 4.386 7.220 1.00 97.56 94 GLY A CA 1
ATOM 758 C C . GLY A 1 94 ? 5.960 5.037 8.215 1.00 97.56 94 GLY A C 1
ATOM 759 O O . GLY A 1 94 ? 5.581 5.963 8.935 1.00 97.56 94 GLY A O 1
ATOM 760 N N . ARG A 1 95 ? 7.248 4.664 8.195 1.00 97.56 95 ARG A N 1
ATOM 761 C CA . ARG A 1 95 ? 8.276 5.316 9.030 1.00 97.56 95 ARG A CA 1
ATOM 762 C C . ARG A 1 95 ? 8.433 6.806 8.742 1.00 97.56 95 ARG A C 1
ATOM 764 O O . ARG A 1 95 ? 8.623 7.587 9.672 1.00 97.56 95 ARG A O 1
ATOM 771 N N . ARG A 1 96 ? 8.313 7.233 7.479 1.00 95.44 96 ARG A N 1
ATOM 772 C CA . ARG A 1 96 ? 8.336 8.665 7.110 1.00 95.44 96 ARG A CA 1
ATOM 773 C C . ARG A 1 96 ? 7.125 9.422 7.667 1.00 95.44 96 ARG A C 1
ATOM 775 O O . ARG A 1 96 ? 7.197 10.635 7.834 1.00 95.44 96 ARG A O 1
ATOM 782 N N . HIS A 1 97 ? 6.049 8.709 7.992 1.00 96.75 97 HIS A N 1
ATOM 783 C CA . HIS A 1 97 ? 4.860 9.224 8.669 1.00 96.75 97 HIS A CA 1
ATOM 784 C C . HIS A 1 97 ? 4.854 8.957 10.185 1.00 96.75 97 HIS A C 1
ATOM 786 O O . HIS A 1 97 ? 3.813 9.068 10.829 1.00 96.75 97 HIS A O 1
ATOM 792 N N . GLY A 1 98 ? 6.019 8.650 10.768 1.00 97.25 98 GLY A N 1
ATOM 793 C CA . GLY A 1 98 ? 6.199 8.520 12.215 1.00 97.25 98 GLY A CA 1
ATOM 794 C C . GLY A 1 98 ? 5.743 7.184 12.800 1.00 97.25 98 GLY A C 1
ATOM 795 O O . GLY A 1 98 ? 5.639 7.079 14.018 1.00 97.25 98 GLY A O 1
ATOM 796 N N . MET A 1 99 ? 5.464 6.175 11.969 1.00 98.19 99 MET A N 1
ATOM 797 C CA . MET A 1 99 ? 5.106 4.842 12.456 1.00 98.19 99 MET A CA 1
ATOM 798 C C . MET A 1 99 ? 6.318 4.108 13.038 1.00 98.19 99 MET A C 1
ATOM 800 O O . MET A 1 99 ? 7.439 4.183 12.520 1.00 98.19 99 MET A O 1
ATOM 804 N N . THR A 1 100 ? 6.067 3.386 14.121 1.00 97.75 100 THR A N 1
ATOM 805 C CA . THR A 1 100 ? 7.041 2.608 14.887 1.00 97.75 100 THR A CA 1
ATOM 806 C C . THR A 1 100 ? 6.917 1.114 14.594 1.00 97.75 100 THR A C 1
ATOM 808 O O . THR A 1 100 ? 5.95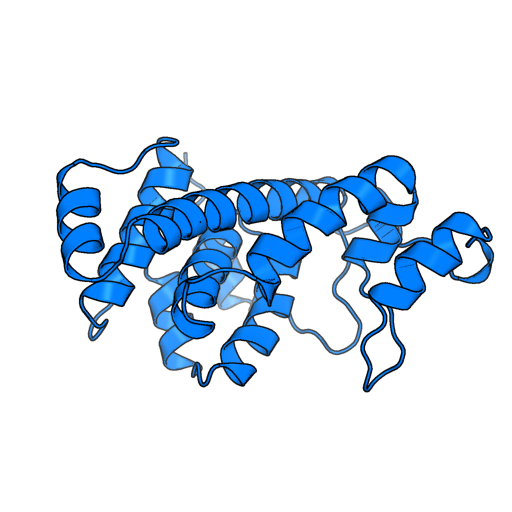4 0.665 13.978 1.00 97.75 100 THR A O 1
ATOM 811 N N . ASP A 1 101 ? 7.875 0.319 15.074 1.00 97.00 101 ASP A N 1
ATOM 812 C CA . ASP A 1 101 ? 7.790 -1.145 14.974 1.00 97.00 101 ASP A CA 1
ATOM 813 C C . ASP A 1 101 ? 6.563 -1.694 15.706 1.00 97.00 101 ASP A C 1
ATOM 815 O O . ASP A 1 101 ? 5.919 -2.620 15.224 1.00 97.00 101 ASP A O 1
ATOM 819 N N . GLU A 1 102 ? 6.189 -1.073 16.826 1.00 97.50 102 GLU A N 1
ATOM 820 C CA . GLU A 1 102 ? 4.993 -1.445 17.578 1.00 97.50 102 GLU A CA 1
ATOM 821 C C . GLU A 1 102 ? 3.708 -1.205 16.769 1.00 97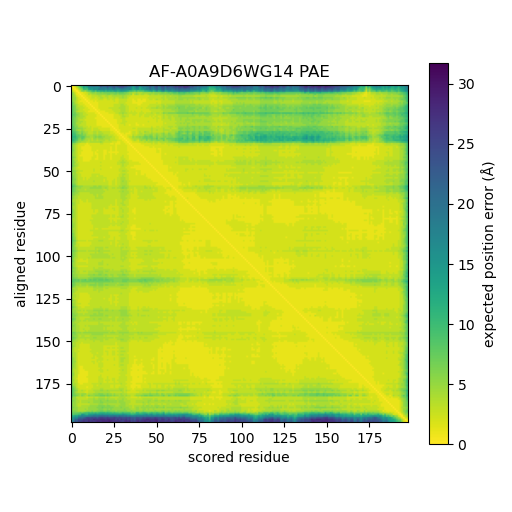.50 102 GLU A C 1
ATOM 823 O O . GLU A 1 102 ? 2.793 -2.027 16.811 1.00 97.50 102 GLU A O 1
ATOM 828 N N . ASP A 1 103 ? 3.648 -0.123 15.981 1.00 98.19 103 ASP A N 1
ATOM 829 C CA . ASP A 1 103 ? 2.524 0.124 15.071 1.00 98.19 103 ASP A CA 1
ATOM 830 C C . ASP A 1 103 ? 2.409 -0.991 14.024 1.00 98.19 103 ASP A C 1
ATOM 832 O O . ASP A 1 103 ? 1.315 -1.488 13.757 1.00 98.19 103 ASP A O 1
ATOM 836 N N . PHE A 1 104 ? 3.535 -1.429 13.452 1.00 98.06 104 PHE A N 1
ATOM 837 C CA . PHE A 1 104 ? 3.541 -2.497 12.452 1.00 98.06 104 PHE A CA 1
ATOM 838 C C . PHE A 1 104 ? 3.106 -3.841 13.033 1.00 98.06 104 PHE A C 1
ATOM 840 O O . PHE A 1 104 ? 2.344 -4.555 12.384 1.00 98.06 104 PHE A O 1
ATOM 847 N N . GLU A 1 105 ? 3.512 -4.168 14.261 1.00 97.69 105 GLU A N 1
ATOM 848 C CA . GLU A 1 105 ? 3.029 -5.371 14.945 1.00 97.69 105 GLU A CA 1
ATOM 849 C C . GLU A 1 105 ? 1.520 -5.299 15.232 1.00 97.69 105 GLU A C 1
ATOM 851 O O . GLU A 1 105 ? 0.800 -6.269 14.986 1.00 97.69 105 GLU A O 1
ATOM 856 N N . ARG A 1 106 ? 0.994 -4.139 15.653 1.00 98.19 106 ARG A N 1
ATOM 857 C CA . ARG A 1 106 ? -0.459 -3.947 15.825 1.00 98.19 106 ARG A CA 1
ATOM 858 C C . ARG A 1 106 ? -1.226 -4.130 14.513 1.00 98.19 106 ARG A C 1
ATOM 860 O O . ARG A 1 106 ? -2.278 -4.762 14.508 1.00 98.19 106 ARG A O 1
ATOM 867 N N . ILE A 1 107 ? -0.690 -3.644 13.393 1.00 98.44 107 ILE A N 1
ATOM 868 C CA . ILE A 1 107 ? -1.310 -3.811 12.068 1.00 98.44 107 ILE A CA 1
ATOM 869 C C . ILE A 1 107 ? -1.401 -5.290 11.665 1.00 98.44 107 ILE A C 1
ATOM 871 O O . ILE A 1 107 ? -2.409 -5.700 11.085 1.00 98.44 107 ILE A O 1
ATOM 875 N N . LYS A 1 108 ? -0.396 -6.112 11.995 1.00 97.56 108 LYS A N 1
ATOM 876 C CA . LYS A 1 108 ? -0.446 -7.567 11.754 1.00 97.56 108 LYS A CA 1
ATOM 877 C C . LYS A 1 108 ? -1.542 -8.235 12.584 1.00 97.56 108 LYS A C 1
ATOM 879 O O . LYS A 1 108 ? -2.302 -9.042 12.051 1.00 97.56 108 LYS A O 1
ATOM 884 N N . LEU A 1 109 ? -1.663 -7.851 13.858 1.00 97.06 109 LEU A N 1
ATOM 885 C CA . LEU A 1 109 ? -2.693 -8.357 14.775 1.00 97.06 109 LEU A CA 1
ATOM 886 C C . LEU A 1 109 ? -4.117 -7.959 14.351 1.00 97.06 109 LEU A C 1
ATOM 888 O O . LEU A 1 109 ? -5.042 -8.750 14.512 1.00 97.06 109 LEU A O 1
ATOM 892 N N . GLY A 1 110 ? -4.295 -6.774 13.763 1.00 97.94 110 GLY A N 1
ATOM 893 C CA . GLY A 1 110 ? -5.579 -6.310 13.236 1.00 97.94 110 GLY A CA 1
ATOM 894 C C . GLY A 1 110 ? -6.369 -5.421 14.208 1.00 97.94 110 GLY A C 1
ATOM 895 O O . GLY A 1 110 ? -5.792 -4.851 15.134 1.00 97.94 110 GLY A O 1
ATOM 896 N N . PRO A 1 111 ? -7.684 -5.242 13.987 1.00 98.00 111 PRO A N 1
ATOM 897 C CA . PRO A 1 111 ? -8.475 -4.199 14.648 1.00 98.00 111 PRO A CA 1
ATOM 898 C C . PRO A 1 111 ? -8.635 -4.370 16.161 1.00 98.00 111 PRO A C 1
ATOM 900 O O . PRO A 1 111 ? -8.955 -3.401 16.844 1.00 98.00 111 PRO A O 1
ATOM 903 N N . ASP A 1 112 ? -8.404 -5.574 16.683 1.00 97.56 112 ASP A N 1
ATOM 904 C CA . ASP A 1 112 ? -8.513 -5.880 18.112 1.00 97.56 112 ASP A CA 1
ATOM 905 C C . ASP A 1 112 ? -7.145 -5.836 18.826 1.00 97.56 112 ASP A C 1
ATOM 907 O O . ASP A 1 112 ? -7.021 -6.251 19.982 1.00 97.56 112 ASP A O 1
ATOM 911 N N . ALA A 1 113 ? -6.095 -5.336 18.157 1.00 97.75 113 ALA A N 1
ATOM 912 C CA . ALA A 1 113 ? -4.774 -5.212 18.760 1.00 97.75 113 ALA A CA 1
ATOM 913 C C . ALA A 1 113 ? -4.793 -4.249 19.967 1.00 97.75 113 ALA A C 1
ATOM 915 O O . ALA A 1 113 ? -5.372 -3.158 19.903 1.00 97.75 113 ALA A O 1
ATOM 916 N N . PRO A 1 114 ? -4.129 -4.608 21.081 1.00 96.56 114 PRO A N 1
ATOM 917 C CA . PRO A 1 114 ? -4.178 -3.812 22.298 1.00 96.56 114 PRO A CA 1
ATOM 918 C C . PRO A 1 114 ? -3.499 -2.447 22.121 1.00 96.56 114 PRO A C 1
ATOM 920 O O . PRO A 1 114 ? -2.396 -2.322 21.579 1.00 96.56 114 PRO A O 1
ATOM 923 N N . GLY A 1 115 ? -4.154 -1.412 22.651 1.00 93.31 115 GLY A N 1
ATOM 924 C CA . GLY A 1 115 ? -3.624 -0.048 22.683 1.00 93.31 115 GLY A CA 1
ATOM 925 C C . GLY A 1 115 ? -3.776 0.737 21.379 1.00 93.31 115 GLY A C 1
ATOM 926 O O . GLY A 1 115 ? -3.203 1.819 21.278 1.00 93.31 115 GLY A O 1
ATOM 927 N N . LEU A 1 116 ? -4.537 0.233 20.402 1.00 95.12 116 LEU A N 1
ATOM 928 C CA . LEU A 1 116 ? -4.881 1.007 19.212 1.00 95.12 116 LEU A CA 1
ATOM 929 C C . LEU A 1 116 ? -5.779 2.206 19.563 1.00 95.12 116 LEU A C 1
ATOM 931 O O . LEU A 1 116 ? -6.767 2.048 20.289 1.00 95.12 116 LEU A O 1
ATOM 935 N N . PRO A 1 117 ? -5.502 3.396 19.006 1.00 96.19 117 PRO A N 1
ATOM 936 C CA . PRO A 1 117 ? -6.479 4.473 18.955 1.00 96.19 117 PRO A CA 1
ATOM 937 C C . PRO A 1 117 ? -7.762 4.026 18.240 1.00 96.19 117 PRO A C 1
ATOM 939 O O . PRO A 1 117 ? -7.718 3.245 17.288 1.00 96.19 117 PRO A O 1
ATOM 942 N N . ALA A 1 118 ? -8.913 4.556 18.663 1.00 96.19 118 ALA A N 1
ATOM 943 C CA . ALA A 1 118 ? -10.218 4.137 18.140 1.00 96.19 118 ALA A CA 1
ATOM 944 C C . ALA A 1 118 ? -10.341 4.304 16.613 1.00 96.19 118 ALA A C 1
ATOM 946 O O . ALA A 1 118 ? -10.869 3.426 15.934 1.00 96.19 118 ALA A O 1
ATOM 947 N N . ASN A 1 119 ? -9.812 5.399 16.060 1.00 97.50 119 ASN A N 1
ATOM 948 C CA . ASN A 1 119 ? -9.810 5.641 14.618 1.00 97.50 119 ASN A CA 1
ATOM 949 C C . ASN A 1 119 ? -8.922 4.636 13.863 1.00 97.50 119 ASN A C 1
ATOM 951 O O . ASN A 1 119 ? -9.318 4.156 12.807 1.00 97.50 119 ASN A O 1
ATOM 955 N N . GLU A 1 120 ? -7.765 4.263 14.414 1.00 98.50 120 GLU A N 1
ATOM 956 C CA . GLU A 1 120 ? -6.860 3.284 13.794 1.00 98.50 120 GLU A CA 1
ATOM 957 C C . GLU A 1 120 ? -7.465 1.873 13.810 1.00 98.50 120 GLU A C 1
ATOM 959 O O . GLU A 1 120 ? -7.425 1.172 12.799 1.00 98.50 120 GLU A O 1
ATOM 964 N N . ALA A 1 121 ? -8.118 1.484 14.911 1.00 98.69 121 ALA A N 1
ATOM 965 C CA . ALA A 1 121 ? -8.873 0.233 14.988 1.00 98.69 121 ALA A CA 1
ATOM 966 C C . ALA A 1 121 ? -10.011 0.179 13.949 1.00 98.69 121 ALA A C 1
ATOM 968 O O . ALA A 1 121 ? -10.223 -0.857 13.316 1.00 98.69 121 ALA A O 1
ATOM 969 N N . LEU A 1 122 ? -10.712 1.298 13.723 1.00 98.81 122 LEU A N 1
ATOM 970 C CA . LEU A 1 122 ? -11.743 1.408 12.685 1.00 98.81 122 LEU A CA 1
ATOM 971 C C . LEU A 1 122 ? -11.166 1.298 11.266 1.00 98.81 122 LEU A C 1
ATOM 973 O O . LEU A 1 122 ? -11.764 0.622 10.433 1.00 98.81 122 LEU A O 1
ATOM 977 N N . LEU A 1 123 ? -10.008 1.906 10.983 1.00 98.88 123 LEU A N 1
ATOM 978 C CA . LEU A 1 123 ? -9.334 1.777 9.683 1.00 98.88 123 LEU A CA 1
ATOM 979 C C . LEU A 1 123 ? -8.929 0.327 9.394 1.00 98.88 123 LEU A C 1
ATOM 981 O O . LEU A 1 123 ? -9.140 -0.165 8.283 1.00 98.88 123 LEU A O 1
ATOM 985 N N . LEU A 1 124 ? -8.384 -0.372 10.394 1.00 98.88 124 LEU A N 1
ATOM 986 C CA . LEU A 1 124 ? -8.034 -1.789 10.283 1.00 98.88 124 LEU A CA 1
ATOM 987 C C . LEU A 1 124 ? -9.275 -2.653 10.047 1.00 98.88 124 LEU A C 1
ATOM 989 O O . LEU A 1 124 ? -9.278 -3.473 9.132 1.00 98.88 124 LEU A O 1
ATOM 993 N N . ARG A 1 125 ? -10.350 -2.418 10.812 1.00 98.88 125 ARG A N 1
ATOM 994 C CA . ARG A 1 125 ? -11.618 -3.150 10.677 1.00 98.88 125 ARG A CA 1
ATOM 995 C C . ARG A 1 125 ? -12.243 -2.933 9.304 1.00 98.88 125 ARG A C 1
ATOM 997 O O . ARG A 1 125 ? -12.622 -3.895 8.652 1.00 98.88 125 ARG A O 1
ATOM 1004 N N . ALA A 1 126 ? -12.281 -1.690 8.832 1.00 98.88 126 ALA A N 1
ATOM 1005 C CA . ALA A 1 126 ? -12.778 -1.355 7.503 1.00 98.88 126 ALA A CA 1
ATOM 1006 C C . ALA A 1 126 ? -11.944 -1.997 6.390 1.00 98.88 126 ALA A C 1
ATOM 1008 O O . ALA A 1 126 ? -12.499 -2.475 5.406 1.00 98.88 126 ALA A O 1
ATOM 1009 N N . THR A 1 127 ? -10.619 -2.034 6.547 1.00 98.94 127 THR A N 1
ATOM 1010 C CA . THR A 1 127 ? -9.729 -2.701 5.587 1.00 98.94 127 THR A CA 1
ATOM 1011 C C . THR A 1 127 ? -10.003 -4.203 5.533 1.00 98.94 127 THR A C 1
ATOM 1013 O O . THR A 1 127 ? -10.087 -4.765 4.443 1.00 98.94 127 THR A O 1
ATOM 1016 N N . ASP A 1 128 ? -10.199 -4.834 6.692 1.00 98.81 128 ASP A N 1
ATOM 1017 C CA . ASP A 1 128 ? -10.553 -6.250 6.797 1.00 98.81 128 ASP A CA 1
ATOM 1018 C C . ASP A 1 128 ? -11.920 -6.542 6.158 1.00 98.81 128 ASP A C 1
ATOM 1020 O O . ASP A 1 128 ? -12.019 -7.413 5.299 1.00 98.81 128 ASP A O 1
ATOM 1024 N N . GLU A 1 129 ? -12.955 -5.763 6.484 1.00 98.75 129 GLU A N 1
ATOM 1025 C CA . G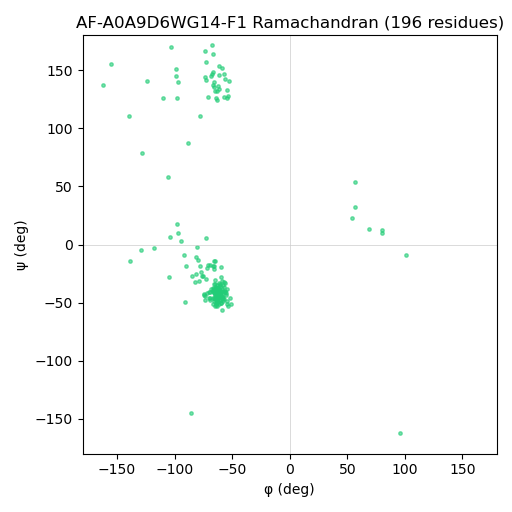LU A 1 129 ? -14.292 -5.899 5.890 1.00 98.75 129 GLU A CA 1
ATOM 1026 C C . GLU A 1 129 ? -14.275 -5.697 4.363 1.00 98.75 129 GLU A C 1
ATOM 1028 O O . GLU A 1 129 ? -14.888 -6.467 3.621 1.00 98.75 129 GLU A O 1
ATOM 1033 N N . LEU A 1 130 ? -13.532 -4.703 3.862 1.00 98.81 130 LEU A N 1
ATOM 1034 C CA . LEU A 1 130 ? -13.377 -4.475 2.422 1.00 98.81 130 LEU A CA 1
ATOM 1035 C C . LEU A 1 130 ? -12.662 -5.637 1.730 1.00 98.81 130 LEU A C 1
ATOM 1037 O O . LEU A 1 130 ? -13.061 -6.006 0.626 1.00 98.81 130 LEU A O 1
ATOM 1041 N N . HIS A 1 131 ? -11.638 -6.215 2.358 1.00 98.50 131 HIS A N 1
ATOM 1042 C CA . HIS A 1 131 ? -10.941 -7.382 1.824 1.00 98.50 131 HIS A CA 1
ATOM 1043 C C . HIS A 1 131 ? -11.852 -8.617 1.787 1.00 98.50 131 HIS A C 1
ATOM 1045 O O . HIS A 1 131 ? -11.922 -9.300 0.767 1.00 98.50 131 HIS A O 1
ATOM 1051 N N . ASP A 1 132 ? -12.581 -8.873 2.875 1.00 98.00 132 ASP A N 1
ATOM 1052 C CA . ASP A 1 132 ? -13.361 -10.100 3.063 1.00 98.00 132 ASP A CA 1
ATOM 1053 C C . ASP A 1 132 ? -14.729 -10.064 2.369 1.00 98.00 132 ASP A C 1
ATOM 1055 O O . ASP A 1 132 ? -15.248 -11.094 1.938 1.00 98.00 132 ASP A O 1
ATOM 1059 N N . GLN A 1 133 ? -15.345 -8.884 2.272 1.00 98.06 133 GLN A N 1
ATOM 1060 C CA . GLN A 1 133 ? -16.750 -8.737 1.879 1.00 98.06 133 GLN A CA 1
ATOM 1061 C C . GLN A 1 133 ? -16.978 -7.719 0.758 1.00 98.06 133 GLN A C 1
ATOM 1063 O O . GLN A 1 133 ? -18.118 -7.557 0.317 1.00 98.06 133 GLN A O 1
ATOM 1068 N N . ALA A 1 134 ? -15.934 -7.010 0.312 1.00 98.31 134 ALA A N 1
ATOM 1069 C CA . ALA A 1 134 ? -16.029 -5.898 -0.640 1.00 98.31 134 ALA A CA 1
ATOM 1070 C C . ALA A 1 134 ? -17.013 -4.789 -0.210 1.00 98.31 134 ALA A C 1
ATOM 1072 O O . ALA A 1 134 ? -17.522 -4.028 -1.037 1.00 98.31 134 ALA A O 1
ATOM 1073 N N . ARG A 1 135 ? -17.292 -4.695 1.093 1.00 98.38 135 ARG A N 1
ATOM 1074 C CA . ARG A 1 135 ? -18.141 -3.680 1.718 1.00 98.38 135 ARG A CA 1
ATOM 1075 C C . ARG A 1 135 ? -17.731 -3.516 3.172 1.00 98.38 135 ARG A C 1
ATOM 1077 O O . ARG A 1 135 ? -17.240 -4.462 3.770 1.00 98.38 135 ARG A O 1
ATOM 1084 N N . ILE A 1 136 ? -18.013 -2.351 3.732 1.00 98.38 136 ILE A N 1
ATOM 1085 C CA . ILE A 1 136 ? -17.933 -2.107 5.174 1.00 98.38 136 ILE A CA 1
ATOM 1086 C C . ILE A 1 136 ? -19.322 -2.198 5.799 1.00 98.38 136 ILE A C 1
ATOM 1088 O O . ILE A 1 136 ? -20.325 -1.942 5.127 1.00 98.38 136 ILE A O 1
ATOM 1092 N N . SER A 1 137 ? -19.383 -2.587 7.066 1.00 98.69 137 SER A N 1
ATOM 1093 C CA . SER A 1 137 ? -20.626 -2.642 7.832 1.00 98.69 137 SER A CA 1
ATOM 1094 C C . SER A 1 137 ? -21.133 -1.239 8.188 1.00 98.69 137 SER A C 1
ATOM 1096 O O . SER A 1 137 ? -20.361 -0.279 8.253 1.00 98.69 137 SER A O 1
ATOM 1098 N N . ASP A 1 138 ? -22.437 -1.114 8.460 1.00 98.62 138 ASP A N 1
ATOM 1099 C CA . ASP A 1 138 ? -23.037 0.159 8.891 1.00 98.62 138 ASP A CA 1
ATOM 1100 C C . ASP A 1 138 ? -22.433 0.657 10.215 1.00 98.62 138 ASP A C 1
ATOM 1102 O O . ASP A 1 138 ? -22.281 1.861 10.415 1.00 98.62 1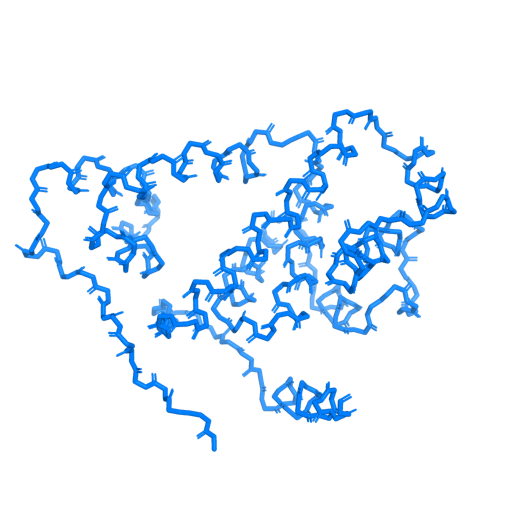38 ASP A O 1
ATOM 1106 N N . GLU A 1 139 ? -22.051 -0.265 11.105 1.00 98.62 139 GLU A N 1
ATOM 1107 C CA . GLU A 1 139 ? -21.383 0.047 12.372 1.00 98.62 139 GLU A CA 1
ATOM 1108 C C . GLU A 1 139 ? -19.986 0.635 12.136 1.00 98.62 139 GLU A C 1
ATOM 1110 O O . GLU A 1 139 ? -19.686 1.727 12.627 1.00 98.62 139 GLU A O 1
ATOM 1115 N N . THR A 1 140 ? -19.157 -0.031 11.324 1.00 98.75 140 THR A N 1
ATOM 1116 C CA . THR A 1 140 ? -17.820 0.462 10.962 1.00 98.75 140 THR A CA 1
ATOM 1117 C C . THR A 1 140 ? -17.907 1.804 10.232 1.00 98.75 140 THR A C 1
ATOM 1119 O O . THR A 1 140 ? -17.159 2.733 10.549 1.00 98.75 140 THR A O 1
ATOM 1122 N N . TRP A 1 141 ? -18.855 1.955 9.301 1.00 98.75 141 TRP A N 1
ATOM 1123 C CA . TRP A 1 141 ? -19.100 3.221 8.609 1.00 98.75 141 TRP A CA 1
ATOM 1124 C C . TRP A 1 141 ? -19.491 4.346 9.570 1.00 98.75 141 TRP A C 1
ATOM 1126 O O . TRP A 1 141 ? -18.917 5.434 9.498 1.00 98.75 141 TRP A O 1
ATOM 1136 N N . ALA A 1 142 ? -20.437 4.103 10.481 1.00 98.62 142 ALA A N 1
ATOM 1137 C CA . ALA A 1 142 ? -20.872 5.100 11.455 1.00 98.62 142 ALA A CA 1
ATOM 1138 C C . ALA A 1 142 ? -19.723 5.536 12.378 1.00 98.62 142 ALA A C 1
ATOM 1140 O O . ALA A 1 142 ? -19.576 6.730 12.646 1.00 98.62 142 ALA A O 1
ATOM 1141 N N . GLY A 1 143 ? -18.878 4.591 12.805 1.00 98.56 143 GLY A N 1
ATOM 1142 C CA . GLY A 1 143 ? -17.669 4.880 13.575 1.00 98.56 143 GLY A CA 1
ATOM 1143 C C . GLY A 1 143 ? -16.685 5.755 12.799 1.00 98.56 143 GLY A C 1
ATOM 1144 O O . GLY A 1 143 ? -16.271 6.806 13.285 1.00 98.56 143 GLY A O 1
ATOM 1145 N N . LEU A 1 144 ? -16.349 5.374 11.563 1.00 98.69 144 LEU A N 1
ATOM 1146 C CA . LEU A 1 144 ? -15.446 6.155 10.712 1.00 98.69 144 LEU A CA 1
ATOM 1147 C C . LEU A 1 144 ? -15.987 7.564 10.437 1.00 98.69 144 LEU A C 1
ATOM 1149 O O . LEU A 1 144 ? -15.233 8.533 10.501 1.00 98.69 144 LEU A O 1
ATOM 1153 N N . ALA A 1 145 ? -17.289 7.704 10.182 1.00 98.50 145 ALA A N 1
ATOM 1154 C CA . ALA A 1 145 ? -17.926 8.989 9.893 1.00 98.50 145 ALA A CA 1
ATOM 1155 C C . ALA A 1 145 ? -17.903 9.975 11.077 1.00 98.50 145 ALA A C 1
ATOM 1157 O O . ALA A 1 145 ? -18.140 11.167 10.883 1.00 98.50 145 ALA A O 1
ATOM 1158 N N . HIS A 1 146 ? -17.593 9.512 12.294 1.00 98.00 146 HIS A N 1
ATOM 1159 C CA . HIS A 1 146 ? -17.338 10.391 13.435 1.00 98.00 146 HIS A CA 1
ATOM 1160 C C . HIS A 1 146 ? -15.959 11.070 13.367 1.00 98.00 146 HIS A C 1
ATOM 1162 O O . HIS A 1 146 ? -15.781 12.165 13.899 1.00 98.00 146 HIS A O 1
ATOM 1168 N N . HIS A 1 147 ? -14.990 10.435 12.705 1.00 97.69 147 HIS A N 1
ATOM 1169 C CA . HIS A 1 147 ? -13.600 10.891 12.621 1.00 97.69 147 HIS A CA 1
ATOM 1170 C C . HIS A 1 147 ? -13.245 11.507 11.263 1.00 97.69 147 HIS A C 1
ATOM 1172 O O . HIS A 1 147 ? -12.357 12.356 11.191 1.00 97.69 147 HIS A O 1
ATOM 1178 N N . TYR A 1 148 ? -13.929 11.085 10.198 1.00 98.56 148 TYR A N 1
ATOM 1179 C CA . TYR A 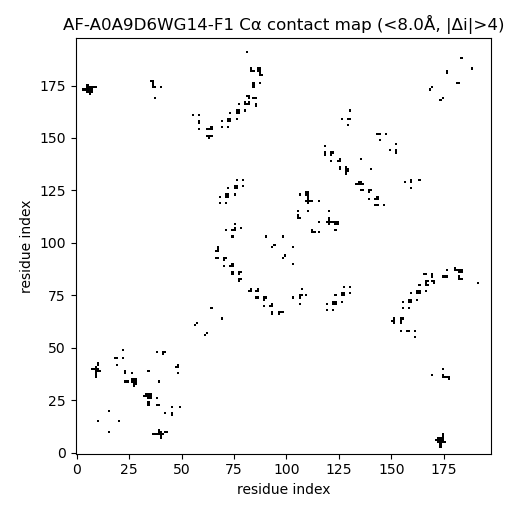1 148 ? -13.537 11.353 8.820 1.00 98.56 148 TYR A CA 1
ATOM 1180 C C . TYR A 1 148 ? -14.634 12.058 8.022 1.00 98.56 148 TYR A C 1
ATOM 1182 O O . TYR A 1 148 ? -15.820 11.736 8.106 1.00 98.56 148 TYR A O 1
ATOM 1190 N N . GLY A 1 149 ? -14.215 13.011 7.188 1.00 98.56 149 GLY A N 1
ATOM 1191 C CA . GLY A 1 149 ? -15.078 13.645 6.197 1.00 98.56 149 GLY A CA 1
ATOM 1192 C C . GLY A 1 149 ? -15.385 12.722 5.012 1.00 98.56 149 GLY A C 1
ATOM 1193 O O . GLY A 1 149 ? -14.719 11.717 4.782 1.00 98.56 149 GLY A O 1
ATOM 1194 N N . LYS A 1 150 ? -16.377 13.098 4.197 1.00 98.56 150 LYS A N 1
ATOM 1195 C CA . LYS A 1 150 ? -16.831 12.287 3.050 1.00 98.56 150 LYS A CA 1
ATOM 1196 C C . LYS A 1 150 ? -15.713 11.950 2.058 1.00 98.56 150 LYS A C 1
ATOM 1198 O O . LYS A 1 150 ? -15.657 10.825 1.577 1.00 98.56 150 LYS A O 1
ATOM 1203 N N . GLU A 1 151 ? -14.832 12.905 1.764 1.00 98.56 151 GLU A N 1
ATOM 1204 C CA . GLU A 1 151 ? -13.700 12.689 0.851 1.00 98.56 151 GLU A CA 1
ATOM 1205 C C . GLU A 1 151 ? -12.711 11.659 1.413 1.00 98.56 151 GLU A C 1
ATOM 1207 O O . GLU A 1 151 ? -12.291 10.761 0.691 1.00 98.56 151 GLU A O 1
ATOM 1212 N N . GLN A 1 152 ? -12.439 11.709 2.719 1.00 98.81 152 GLN A N 1
ATOM 1213 C CA . GLN A 1 152 ? -11.553 10.766 3.408 1.00 98.81 152 GLN A CA 1
ATOM 1214 C C . GLN A 1 152 ? -12.134 9.350 3.442 1.00 98.81 152 GLN A C 1
ATOM 1216 O O . GLN A 1 152 ? -11.410 8.380 3.233 1.00 98.81 152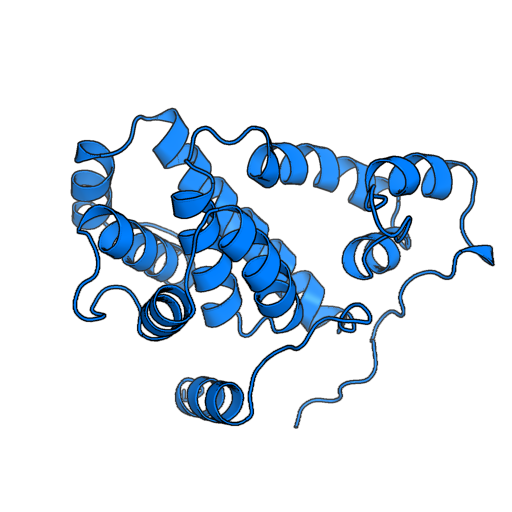 GLN A O 1
ATOM 1221 N N . LEU A 1 153 ? -13.447 9.228 3.657 1.00 98.81 153 LEU A N 1
ATOM 1222 C CA . LEU A 1 153 ? -14.145 7.941 3.603 1.00 98.81 153 LEU A CA 1
ATOM 1223 C C . LEU A 1 153 ? -14.071 7.316 2.203 1.00 98.81 153 LEU A C 1
ATOM 1225 O O . LEU A 1 153 ? -13.858 6.113 2.076 1.00 98.81 153 LEU A O 1
ATOM 1229 N N . ILE A 1 154 ? -14.211 8.124 1.146 1.00 98.69 154 ILE A N 1
ATOM 1230 C CA . ILE A 1 154 ? -14.039 7.658 -0.238 1.00 98.69 154 ILE A CA 1
ATOM 1231 C C . ILE A 1 154 ? -12.582 7.258 -0.483 1.00 98.69 154 ILE A C 1
ATOM 1233 O O . ILE A 1 154 ? -12.325 6.184 -1.024 1.00 98.69 154 ILE A O 1
ATOM 1237 N N . ASP A 1 155 ? -11.628 8.085 -0.057 1.00 98.75 155 ASP A N 1
ATOM 1238 C CA . ASP A 1 155 ? -10.203 7.806 -0.221 1.00 98.75 155 ASP A CA 1
ATOM 1239 C C . ASP A 1 155 ? -9.765 6.521 0.492 1.00 98.75 155 ASP A C 1
ATOM 1241 O O . ASP A 1 155 ? -8.916 5.812 -0.043 1.00 98.75 155 ASP A O 1
ATOM 1245 N N . LEU A 1 156 ? -10.362 6.172 1.638 1.00 98.81 156 LEU A N 1
ATOM 1246 C CA . LEU A 1 156 ? -10.123 4.891 2.310 1.00 98.81 156 LEU A CA 1
ATOM 1247 C C . LEU A 1 156 ? -10.498 3.711 1.406 1.00 98.81 156 LEU A C 1
ATOM 1249 O O . LEU A 1 156 ? -9.687 2.810 1.193 1.00 98.81 156 LEU A O 1
ATOM 1253 N N . VAL A 1 157 ? -11.701 3.739 0.825 1.00 98.75 157 VAL A N 1
ATOM 1254 C CA . VAL A 1 157 ? -12.169 2.684 -0.087 1.00 98.75 157 VAL A CA 1
ATOM 1255 C C . VAL A 1 157 ? -11.266 2.597 -1.320 1.00 98.75 157 VAL A C 1
ATOM 1257 O O . VAL A 1 157 ? -10.871 1.503 -1.728 1.00 98.75 157 VAL A O 1
ATOM 1260 N N . LEU A 1 158 ? -10.892 3.745 -1.897 1.00 98.69 158 LEU A N 1
ATOM 1261 C CA . LEU A 1 158 ? -9.999 3.801 -3.057 1.00 98.69 158 LEU A CA 1
ATOM 1262 C C . LEU A 1 158 ? -8.588 3.301 -2.731 1.00 98.69 158 LEU A C 1
ATOM 1264 O O . LEU A 1 158 ? -7.983 2.631 -3.568 1.00 98.69 158 LEU A O 1
ATOM 1268 N N . ALA A 1 159 ? -8.070 3.586 -1.534 1.00 98.69 159 ALA A N 1
ATOM 1269 C CA . ALA A 1 159 ? -6.772 3.101 -1.086 1.00 98.69 159 ALA A CA 1
ATOM 1270 C C . ALA A 1 159 ? -6.774 1.576 -0.952 1.00 98.69 159 ALA A C 1
ATOM 1272 O O . ALA A 1 159 ? -5.959 0.916 -1.595 1.00 98.69 159 ALA A O 1
ATOM 1273 N N . VAL A 1 160 ? -7.728 1.006 -0.209 1.00 98.81 160 VAL A N 1
ATOM 1274 C CA . VAL A 1 160 ? -7.824 -0.452 -0.030 1.00 98.81 160 VAL A CA 1
ATOM 1275 C C . VAL A 1 160 ? -8.030 -1.157 -1.374 1.00 98.81 160 VAL A C 1
ATOM 1277 O O . VAL A 1 160 ? -7.346 -2.138 -1.669 1.00 98.81 160 VAL A O 1
ATOM 1280 N N . GLY A 1 161 ? -8.898 -0.628 -2.242 1.00 98.69 161 GLY A N 1
ATOM 1281 C CA . GLY A 1 161 ? -9.120 -1.183 -3.579 1.00 98.69 161 GLY A CA 1
ATOM 1282 C C . GLY A 1 161 ? -7.876 -1.127 -4.473 1.00 98.69 161 GLY A C 1
ATOM 1283 O O . GLY A 1 161 ? -7.517 -2.125 -5.100 1.00 98.69 161 GLY A O 1
ATOM 1284 N N . ASN A 1 162 ? -7.177 0.014 -4.509 1.00 98.62 162 ASN A N 1
ATOM 1285 C CA . ASN A 1 162 ? -5.938 0.148 -5.279 1.00 98.62 162 ASN A CA 1
ATOM 1286 C C . ASN A 1 162 ? -4.862 -0.822 -4.786 1.00 98.62 162 ASN A C 1
ATOM 1288 O O . ASN A 1 162 ? -4.212 -1.468 -5.600 1.00 98.62 162 ASN A O 1
ATOM 1292 N N . TYR A 1 163 ? -4.672 -0.939 -3.475 1.00 98.62 163 TYR A N 1
ATOM 1293 C CA . TYR A 1 163 ? -3.623 -1.796 -2.932 1.00 98.62 163 TYR A CA 1
ATOM 1294 C C . TYR A 1 163 ? -3.978 -3.280 -2.956 1.00 98.62 163 TYR A C 1
ATOM 1296 O O . TYR A 1 163 ? -3.097 -4.108 -3.140 1.00 98.62 163 TYR A O 1
ATOM 1304 N N . THR A 1 164 ? -5.264 -3.631 -2.986 1.00 98.69 164 THR A N 1
ATOM 1305 C CA . THR A 1 164 ? -5.689 -4.984 -3.378 1.00 98.69 164 THR A CA 1
ATOM 1306 C C . THR A 1 164 ? -5.251 -5.302 -4.815 1.00 98.69 164 THR A C 1
ATOM 1308 O O . THR A 1 164 ? -4.640 -6.342 -5.064 1.00 98.69 164 THR A O 1
ATOM 1311 N N . LEU A 1 165 ? -5.493 -4.391 -5.769 1.00 98.50 165 LEU A N 1
ATOM 1312 C CA . LEU A 1 165 ? -5.042 -4.542 -7.161 1.00 98.50 165 LEU A CA 1
ATOM 1313 C C . LEU A 1 165 ? -3.510 -4.651 -7.259 1.00 98.50 165 LEU A C 1
ATOM 1315 O O . LEU A 1 165 ? -2.997 -5.500 -7.993 1.00 98.50 165 LEU A O 1
ATOM 1319 N N . VAL A 1 166 ? -2.778 -3.804 -6.532 1.00 98.31 166 VAL A N 1
ATOM 1320 C CA . VAL A 1 166 ? -1.308 -3.812 -6.508 1.00 98.31 166 VAL A CA 1
ATOM 1321 C C . VAL A 1 166 ? -0.792 -5.117 -5.917 1.00 98.31 166 VAL A C 1
ATOM 1323 O O . VAL A 1 166 ? -0.011 -5.799 -6.576 1.00 98.31 166 VAL A O 1
ATOM 1326 N N . SER A 1 167 ? -1.292 -5.532 -4.757 1.00 98.50 167 SER A N 1
ATOM 1327 C CA . SER A 1 167 ? -0.989 -6.820 -4.137 1.00 98.50 167 SER A CA 1
ATOM 1328 C C . SER A 1 167 ? -1.213 -7.998 -5.090 1.00 98.50 167 SER A C 1
ATOM 1330 O O . SER A 1 167 ? -0.335 -8.851 -5.243 1.00 98.50 167 SER A O 1
ATOM 1332 N N . MET A 1 168 ? -2.347 -8.031 -5.804 1.00 98.12 168 MET A N 1
ATOM 1333 C CA . MET A 1 168 ? -2.614 -9.053 -6.822 1.00 98.12 168 MET A CA 1
ATOM 1334 C C . MET A 1 168 ? -1.555 -9.049 -7.926 1.00 98.12 168 MET A C 1
ATOM 1336 O O . MET A 1 168 ? -1.060 -10.116 -8.299 1.00 98.12 168 MET A O 1
ATOM 1340 N N . ALA A 1 169 ? -1.195 -7.874 -8.447 1.00 98.12 169 ALA A N 1
ATOM 1341 C CA . ALA A 1 169 ? -0.183 -7.743 -9.490 1.00 98.12 169 ALA A CA 1
ATOM 1342 C C . ALA A 1 169 ? 1.203 -8.178 -8.992 1.00 98.12 169 ALA A C 1
ATOM 1344 O O . ALA A 1 169 ? 1.861 -8.976 -9.656 1.00 98.12 169 ALA A O 1
ATOM 1345 N N . LEU A 1 170 ? 1.625 -7.721 -7.812 1.00 97.88 170 LEU A N 1
ATOM 1346 C CA . LEU A 1 170 ? 2.913 -8.053 -7.204 1.00 97.88 170 LEU A CA 1
ATOM 1347 C C . LEU A 1 170 ? 3.057 -9.560 -6.986 1.00 97.88 170 LEU A C 1
ATOM 1349 O O . LEU A 1 170 ? 4.029 -10.161 -7.445 1.00 97.88 170 LEU A O 1
ATOM 1353 N N . ASN A 1 171 ? 2.055 -10.182 -6.363 1.00 96.75 171 ASN A N 1
ATOM 1354 C CA . ASN A 1 171 ? 2.050 -11.616 -6.085 1.00 96.75 171 ASN A CA 1
ATOM 1355 C C . ASN A 1 171 ? 1.967 -12.449 -7.368 1.00 96.75 171 ASN A C 1
ATOM 1357 O O . ASN A 1 171 ? 2.656 -13.460 -7.515 1.00 96.75 171 ASN A O 1
ATOM 1361 N N . THR A 1 172 ? 1.137 -12.027 -8.327 1.00 97.00 172 THR A N 1
ATOM 1362 C CA . THR A 1 172 ? 0.954 -12.757 -9.587 1.00 97.00 172 THR A CA 1
ATOM 1363 C C . THR A 1 172 ? 2.190 -12.658 -10.468 1.00 97.00 172 THR A C 1
ATOM 1365 O O . THR A 1 172 ? 2.633 -13.668 -11.011 1.00 97.00 172 THR A O 1
ATOM 1368 N N . LEU A 1 173 ? 2.764 -11.469 -10.623 1.00 97.19 173 LEU A N 1
ATOM 1369 C CA . LEU A 1 173 ? 3.944 -11.257 -11.460 1.00 97.19 173 LEU A CA 1
ATOM 1370 C C . LEU A 1 173 ? 5.238 -11.685 -10.754 1.00 97.19 173 LEU A C 1
ATOM 1372 O O . LEU A 1 173 ? 6.248 -11.889 -11.428 1.00 97.19 173 LEU A O 1
ATOM 1376 N N . ARG A 1 174 ? 5.171 -11.910 -9.433 1.00 96.31 174 ARG A N 1
ATOM 1377 C CA . ARG A 1 174 ? 6.293 -12.257 -8.550 1.00 96.31 174 ARG A CA 1
ATOM 1378 C C . ARG A 1 174 ? 7.388 -11.200 -8.627 1.00 96.31 174 ARG A C 1
ATOM 1380 O O . ARG A 1 174 ? 8.537 -11.491 -8.945 1.00 96.31 174 ARG A O 1
ATOM 1387 N N . VAL A 1 175 ? 6.981 -9.955 -8.393 1.00 96.88 175 VAL A N 1
ATOM 1388 C CA . VAL A 1 175 ? 7.892 -8.808 -8.400 1.00 96.88 175 VAL A CA 1
ATOM 1389 C C . VAL A 1 175 ? 8.904 -8.967 -7.269 1.00 96.88 175 VAL A C 1
ATOM 1391 O O . VAL A 1 175 ? 8.536 -9.143 -6.109 1.00 96.88 175 VAL A O 1
ATOM 1394 N N . GLU A 1 176 ? 10.183 -8.899 -7.619 1.00 95.00 176 GLU A N 1
ATOM 1395 C CA . GLU A 1 176 ? 11.286 -9.013 -6.667 1.00 95.00 176 GLU A CA 1
ATOM 1396 C C . GLU A 1 176 ? 11.407 -7.752 -5.820 1.00 95.00 176 GLU A C 1
ATOM 1398 O O . GLU A 1 176 ? 11.246 -6.637 -6.330 1.00 95.00 176 GLU A O 1
ATOM 1403 N N . LEU A 1 177 ? 11.765 -7.925 -4.545 1.00 95.88 177 LEU A N 1
ATOM 1404 C CA . LEU A 1 177 ? 12.083 -6.812 -3.655 1.00 95.88 177 LEU A CA 1
ATOM 1405 C C . LEU A 1 177 ? 13.139 -5.898 -4.273 1.00 95.88 177 LEU A C 1
ATOM 1407 O O . LEU A 1 177 ? 14.112 -6.345 -4.884 1.00 95.88 177 LEU A O 1
ATOM 1411 N N . ASP A 1 178 ? 12.953 -4.597 -4.083 1.00 95.25 178 ASP A N 1
ATOM 1412 C CA . ASP A 1 178 ? 13.974 -3.638 -4.462 1.00 95.25 178 ASP A CA 1
ATOM 1413 C C . ASP A 1 178 ? 15.228 -3.825 -3.593 1.00 95.25 178 ASP A C 1
ATOM 1415 O O . ASP A 1 178 ? 15.129 -4.026 -2.380 1.00 95.25 178 ASP A O 1
ATOM 1419 N N . PRO A 1 179 ? 16.435 -3.730 -4.173 1.00 92.75 179 PRO A N 1
ATOM 1420 C CA . PRO A 1 179 ? 17.664 -3.814 -3.396 1.00 92.75 179 PRO A CA 1
ATOM 1421 C C . PRO A 1 179 ? 17.696 -2.794 -2.255 1.00 92.75 179 PRO A C 1
ATOM 1423 O O . PRO A 1 179 ? 17.536 -1.596 -2.500 1.00 92.75 179 PRO A O 1
ATOM 1426 N N . GLY A 1 180 ? 17.938 -3.290 -1.039 1.00 91.81 180 GLY A N 1
ATOM 1427 C CA . GLY A 1 180 ? 17.900 -2.522 0.209 1.00 91.81 180 GLY A CA 1
ATOM 1428 C C . GLY A 1 180 ? 16.618 -2.711 1.029 1.00 91.81 180 GLY A C 1
ATOM 1429 O O . GLY A 1 180 ? 16.584 -2.276 2.176 1.00 91.81 180 GLY A O 1
ATOM 1430 N N . TYR A 1 181 ? 15.599 -3.378 0.480 1.00 93.38 181 TYR A N 1
ATOM 1431 C CA . TYR A 1 181 ? 14.367 -3.704 1.194 1.00 93.38 181 TYR A CA 1
ATOM 1432 C C . TYR A 1 181 ? 14.403 -5.123 1.758 1.00 93.38 181 TYR A C 1
ATOM 1434 O O . TYR A 1 181 ? 14.852 -6.064 1.103 1.00 93.38 181 TYR A O 1
ATOM 1442 N N . SER A 1 182 ? 13.877 -5.264 2.972 1.00 93.19 182 SER A N 1
ATOM 1443 C CA . SER A 1 182 ? 13.659 -6.546 3.639 1.00 93.19 182 SER A CA 1
ATOM 1444 C C . SER A 1 182 ? 12.161 -6.809 3.706 1.00 93.19 182 SER A C 1
ATOM 1446 O O . SER A 1 182 ? 11.410 -5.956 4.175 1.00 93.19 182 SER A O 1
ATOM 1448 N N . GLY A 1 183 ? 11.736 -7.971 3.217 1.00 92.31 183 G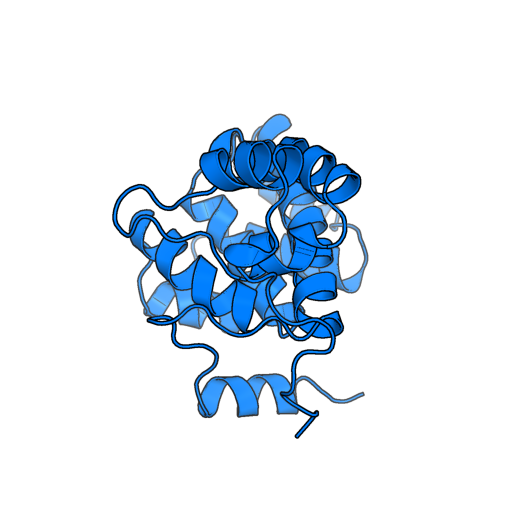LY A N 1
ATOM 1449 C CA . GLY A 1 183 ? 10.340 -8.388 3.255 1.00 92.31 183 GLY A CA 1
ATOM 1450 C C . GLY A 1 183 ? 9.958 -9.079 4.560 1.00 92.31 183 GLY A C 1
ATOM 1451 O O . GLY A 1 183 ? 10.443 -8.731 5.636 1.00 92.31 183 GLY A O 1
ATOM 1452 N N . PHE A 1 184 ? 9.075 -10.069 4.460 1.00 95.06 184 PHE A N 1
ATOM 1453 C CA . PHE A 1 184 ? 8.540 -10.786 5.611 1.00 95.06 184 PHE A CA 1
ATOM 1454 C C . PHE A 1 184 ? 9.635 -11.532 6.375 1.00 95.06 184 PHE A C 1
ATOM 1456 O O . PHE A 1 184 ? 10.430 -12.290 5.798 1.00 95.06 184 PHE A O 1
ATOM 1463 N N . THR A 1 185 ? 9.627 -11.358 7.695 1.00 94.69 185 THR A N 1
ATOM 1464 C CA . THR A 1 185 ? 10.474 -12.120 8.613 1.00 94.69 185 THR A CA 1
ATOM 1465 C C . THR A 1 185 ? 10.069 -13.600 8.619 1.00 94.69 185 THR A C 1
ATOM 1467 O O . THR A 1 185 ? 8.966 -13.955 8.190 1.00 94.69 185 THR A O 1
ATOM 1470 N N . PRO A 1 186 ? 10.918 -14.510 9.129 1.00 93.94 186 PRO A N 1
ATOM 1471 C CA . PRO A 1 186 ? 10.514 -15.901 9.322 1.00 93.94 186 PRO A CA 1
ATOM 1472 C C . PRO A 1 186 ? 9.241 -16.048 10.171 1.00 93.94 186 PRO A C 1
ATOM 1474 O O . PRO A 1 186 ? 8.393 -16.875 9.845 1.00 93.94 186 PRO A O 1
ATOM 1477 N N . ALA A 1 187 ? 9.079 -15.221 11.210 1.00 93.44 187 ALA A N 1
ATOM 1478 C CA . ALA A 1 187 ? 7.882 -15.210 12.050 1.00 93.44 187 ALA A CA 1
ATOM 1479 C C . ALA A 1 187 ? 6.637 -14.771 11.266 1.00 93.44 187 ALA A C 1
ATOM 1481 O O . ALA A 1 187 ? 5.598 -15.419 11.367 1.00 93.44 187 ALA A O 1
ATOM 1482 N N . ASP A 1 188 ? 6.765 -13.745 10.419 1.00 94.62 188 ASP A N 1
ATOM 1483 C CA . ASP A 1 188 ? 5.664 -13.281 9.567 1.00 94.62 188 ASP A CA 1
ATOM 1484 C C . ASP A 1 188 ? 5.182 -14.383 8.622 1.00 94.62 188 ASP A C 1
ATOM 1486 O O . ASP A 1 188 ? 3.986 -14.617 8.478 1.00 94.62 188 ASP A O 1
ATOM 1490 N N . ARG A 1 189 ? 6.118 -15.111 8.002 1.00 92.88 189 ARG A N 1
ATOM 1491 C CA . ARG A 1 189 ? 5.778 -16.218 7.096 1.00 92.88 189 ARG A CA 1
ATOM 1492 C C . ARG A 1 189 ? 5.065 -17.352 7.818 1.00 92.88 189 ARG A C 1
ATOM 1494 O O . ARG A 1 189 ? 4.173 -17.958 7.232 1.00 92.88 189 ARG A O 1
ATOM 1501 N N . ILE A 1 190 ? 5.454 -17.633 9.064 1.00 91.50 190 ILE A N 1
ATOM 1502 C CA . ILE A 1 190 ? 4.767 -18.617 9.905 1.00 91.50 190 ILE A CA 1
ATOM 1503 C C . ILE A 1 190 ? 3.341 -18.137 10.183 1.00 91.50 190 ILE A C 1
ATOM 1505 O O . ILE A 1 190 ? 2.409 -18.872 9.873 1.00 91.50 190 ILE A O 1
ATOM 1509 N N . ALA A 1 191 ? 3.160 -16.905 10.668 1.00 90.25 191 ALA A N 1
ATOM 1510 C CA . ALA A 1 191 ? 1.837 -16.342 10.951 1.00 90.25 191 ALA A CA 1
ATOM 1511 C C . ALA A 1 191 ? 0.914 -16.403 9.718 1.00 90.25 191 ALA A C 1
ATOM 1513 O O . ALA A 1 191 ? -0.146 -17.022 9.761 1.00 90.25 191 ALA A O 1
ATOM 1514 N N . LEU A 1 192 ? 1.384 -15.912 8.568 1.00 88.88 192 LEU A N 1
ATOM 1515 C CA . LEU A 1 192 ? 0.622 -15.903 7.312 1.00 88.88 192 LEU A CA 1
ATOM 1516 C C . LEU A 1 192 ? 0.348 -17.300 6.724 1.00 88.88 192 LEU A C 1
ATOM 1518 O O . LEU A 1 192 ? -0.521 -17.443 5.853 1.00 88.88 192 LEU A O 1
ATOM 1522 N N . SER A 1 193 ? 1.104 -18.319 7.146 1.00 84.06 193 SER A N 1
ATOM 1523 C CA . SER A 1 193 ? 0.862 -19.722 6.787 1.00 84.06 193 SER A CA 1
ATOM 1524 C C . SER A 1 193 ? -0.162 -20.403 7.693 1.00 84.06 193 SER A C 1
ATOM 1526 O O . SER A 1 193 ? -0.830 -21.322 7.238 1.00 84.06 193 SER A O 1
ATOM 1528 N N . LEU A 1 194 ? -0.307 -19.947 8.941 1.00 77.12 194 LEU A N 1
ATOM 1529 C CA . LEU A 1 194 ? -1.323 -20.441 9.874 1.00 77.12 194 LEU A CA 1
ATOM 1530 C C . LEU A 1 194 ? -2.693 -19.827 9.576 1.00 77.12 194 LEU A C 1
ATOM 1532 O O . LEU A 1 194 ? -3.700 -20.513 9.689 1.00 77.12 194 LEU A O 1
ATOM 1536 N N . ASP A 1 195 ? -2.712 -18.590 9.075 1.00 64.25 195 ASP A N 1
ATOM 1537 C CA . ASP A 1 195 ? -3.911 -17.945 8.518 1.00 64.25 195 ASP A CA 1
ATOM 1538 C C . ASP A 1 195 ? -4.319 -18.533 7.148 1.00 64.25 195 ASP A C 1
ATOM 1540 O O . ASP A 1 195 ? -5.173 -17.991 6.448 1.00 64.25 195 ASP A O 1
ATOM 1544 N N . ALA A 1 196 ? -3.644 -19.592 6.689 1.00 57.69 196 ALA A N 1
ATOM 1545 C CA . ALA A 1 196 ? -3.919 -20.281 5.436 1.00 57.69 196 ALA A CA 1
ATOM 1546 C C . ALA A 1 196 ? -4.612 -21.629 5.690 1.00 57.69 196 ALA A C 1
ATOM 1548 O O . ALA A 1 196 ? -4.074 -22.655 5.289 1.00 57.69 196 ALA A O 1
ATOM 1549 N N . ASP A 1 197 ? -5.769 -21.650 6.358 1.00 39.66 197 ASP A N 1
ATOM 1550 C CA . ASP A 1 197 ? -6.635 -22.840 6.343 1.00 39.66 197 ASP A CA 1
ATOM 1551 C C . ASP A 1 197 ? -8.082 -22.531 6.783 1.00 39.66 197 ASP A C 1
ATOM 1553 O O . ASP A 1 197 ? -8.263 -21.909 7.835 1.00 39.66 197 ASP A O 1
ATOM 1557 N N . PRO A 1 198 ? -9.122 -23.061 6.110 1.00 43.31 198 PRO A N 1
ATOM 1558 C CA . PRO A 1 198 ? -9.294 -23.353 4.682 1.00 43.31 198 PRO A CA 1
ATOM 1559 C C . PRO A 1 198 ? -10.227 -22.359 3.956 1.00 43.31 198 PRO A C 1
ATOM 1561 O O . PRO A 1 198 ? -11.168 -21.822 4.585 1.00 43.31 198 PRO A O 1
#

Solvent-accessible surface area (backbone atoms only — not comparable to full-atom values): 11129 Å² total; per-residue (Å²): 130,82,84,77,69,49,75,47,66,53,55,54,78,90,73,51,49,74,70,47,45,63,58,47,62,78,57,36,38,90,86,78,69,47,64,51,37,67,60,30,35,42,47,82,42,45,75,57,40,60,57,48,47,60,54,50,45,36,56,75,74,63,42,75,48,52,67,48,64,46,38,50,28,45,43,34,41,15,56,76,62,68,12,43,52,53,34,32,53,43,54,59,53,30,42,77,50,72,49,48,72,67,54,54,53,35,46,72,68,32,47,83,32,86,89,58,53,71,67,58,24,41,44,38,43,40,40,50,31,37,71,78,65,75,43,65,52,72,68,54,48,56,56,45,57,74,80,40,56,74,68,30,56,51,42,50,53,51,39,44,52,51,43,49,54,47,26,52,49,39,59,68,32,29,50,63,68,49,92,93,58,66,56,73,50,76,67,50,54,50,52,62,53,67,75,62,73,135

Foldseek 3Di:
DPDLDFLFWQADPVPQDPLLCVQQQVQQDPPPRDGFSLSSRCSVPSVVSSVLCVLVCCLQPVAPDQQQLLLLLQCLLCLVLVQFQSNQVSVVSNVVVVDDPVSSVQSNVFLPRPPDDQLSSLLRQQLVCCVPPVDDDPVSVVSNVVPDDPRNVVSSSSSSVSSNVSSCCCVVRSRDHDPPTDTDDPVSVVSSVVVPDD

Secondary structure (DSSP, 8-state):
----S-SSPPPPGGG--HHHHHHHHTTB-TTT-PBPHHHHHHTTSHHHHHHHHHHHHIIIII-SS-HHHHHHHHHHHHHHTT-HHHHHHHHHHHHHTT--HHHHHHHHH-TT-TT--HHHHHHHHHHHHHHHHSS--HHHHHHHHHH--HHHHHHHHHHHHHHHHHHHHHHHHTPPPPTT-----HHHHHHHHHT---

Nearest PDB structures (foldseek):
  6k40-assembly3_C  TM=8.768E-01  e=4.024E-07  Deinococcus radiodurans R1 = ATCC 13939 = DSM 20539
  3lvy-assembly3_E  TM=8.760E-01  e=3.457E-06  Streptococcus mutans
  2oyo-assembly1_A  TM=8.104E-01  e=1.968E-06  Deinococcus geothermalis DSM 11300
  6ohj-assembly1_B  TM=7.805E-01  e=1.976E-04  Marinomonas mediterranea MMB-1
  6ohi-assembly1_B  TM=7.327E-01  e=2.552E-04  Marinomonas mediterranea MMB-1

Sequence (198 aa):
MPPTEPRLAPLAEADWDPEIRETLAKMQDPLSGRVMNVFRTLAHHPKALKRWLVFAVHVLSKSTLSGRDREIAILRIGWRCKAEYEWAQHLAVGRRHGMTDEDFERIKLGPDAPGLPANEALLLRATDELHDQARISDETWAGLAHHYGKEQLIDLVLAVGNYTLVSMALNTLRVELDPGYSGFTPADRIALSLDADP